Protein AF-0000000072285904 (afdb_homodimer)

InterPro domains:
  IPR006913 CENP-V/GFA domain [PF04828] (30-153)
  IPR006913 CENP-V/GFA domain [PS51891] (30-148)
  IPR011057 Mss4-like superfamily [SSF51316] (8-171)

Foldseek 3Di:
DPPPPPDDLVDFDFDDAACDDPWDDDPFKTKFAFRPRQWIKMATLDPPFWPAWEKEQDPVQCVLVVHRIFTKTKGFLVGIGTPGNPVQWDKDKDQVPPPVSWMKIWIAGNPRGHTAWIDTPVDPRMIIGGLVRTRGVSSCVPSRPHQEYACCVNGDDVDDDDPNHHYYVHDPD/DPPPPPDDLVDFDFDDAACDRPWDDDPFKTKFAFRPRQWIKMATLDPPFWPAWEKEQDPVQCVLVVHRIFTKTKGFLVGIGTPGNPVQWDKDKDQVPPPVSWMKIWIAGNPRGHTAWIDTPVDPRMIIGGLVRTRGVSSCVPSRPHQAYACCVNGDDVDDDDPNHHYYVHDPD

Organism: Botryotinia fuckeliana (strain B05.10) (NCBI:txid332648)

Sequence (346 aa):
MAYISTRDKSKPYFPLAGGANDGWSNEDEATATCFCGAVQIAFPTQGPGLITTFICHCHDCRKITASMFASNFTIADSHLKHIRGRENLKVFSQSKTIATGETMANHFCGTCGTLMYRVGSRFPKMSILRIGTVDDFHLHETKLRPGREQFTNGRVGWLKEVEGVKQFEEGAFMAYISTRDKSKPYFPLAGGANDGWSNEDEATATCFCGAVQIAFPTQGPGLITTFICHCHDCRKITASMFASNFTIADSHLKHIRGRENLKVFSQSKTIATGETMANHFCGTCGTLMYRVGSRFPKMSILRIGTVDDFHLHETKLRPGREQFTNGRVGWLKEVEGVKQFEEGAF

Structure (mmCIF, N/CA/C/O backbone):
data_AF-0000000072285904-model_v1
#
loop_
_entity.id
_entity.type
_entity.pdbx_description
1 polymer 'CENP-V/GFA domain-containing protein'
#
loop_
_atom_site.group_PDB
_atom_site.id
_atom_site.type_symbol
_atom_site.label_atom_id
_atom_site.label_alt_id
_atom_site.label_comp_id
_atom_site.label_asym_id
_atom_site.label_entity_id
_atom_site.label_seq_id
_atom_site.pdbx_PDB_ins_code
_atom_site.Cartn_x
_atom_site.Cartn_y
_atom_site.Cartn_z
_atom_site.occupancy
_atom_site.B_iso_or_equiv
_atom_site.auth_seq_id
_atom_site.auth_comp_id
_atom_site.auth_asym_id
_atom_site.auth_atom_id
_atom_site.pdbx_PDB_model_num
ATOM 1 N N . MET A 1 1 ? 0.858 -10.141 22.688 1 32.09 1 MET A N 1
ATOM 2 C CA . MET A 1 1 ? 0.895 -11.391 21.922 1 32.09 1 MET A CA 1
ATOM 3 C C . MET A 1 1 ? 0.342 -11.188 20.516 1 32.09 1 MET A C 1
ATOM 5 O O . MET A 1 1 ? -0.683 -10.531 20.344 1 32.09 1 MET A O 1
ATOM 9 N N . ALA A 1 2 ? 1.27 -11.492 19.594 1 39.66 2 ALA A N 1
ATOM 10 C CA . ALA A 1 2 ? 0.775 -11.453 18.219 1 39.66 2 ALA A CA 1
ATOM 11 C C . ALA A 1 2 ? -0.521 -12.242 18.078 1 39.66 2 ALA A C 1
ATOM 13 O O . ALA A 1 2 ? -0.648 -13.336 18.641 1 39.66 2 ALA A O 1
ATOM 14 N N . TYR A 1 3 ? -1.641 -11.656 17.938 1 43.5 3 TYR A N 1
ATOM 15 C CA . TYR A 1 3 ? -2.861 -12.398 17.656 1 43.5 3 TYR A CA 1
ATOM 16 C C . TYR A 1 3 ? -2.621 -13.438 16.562 1 43.5 3 TYR A C 1
ATOM 18 O O . TYR A 1 3 ? -2.309 -13.086 15.422 1 43.5 3 TYR A O 1
ATOM 26 N N . ILE A 1 4 ? -2.164 -14.562 17 1 50.12 4 ILE A N 1
ATOM 27 C CA . ILE A 1 4 ? -2.047 -15.672 16.047 1 50.12 4 ILE A CA 1
ATOM 28 C C . ILE A 1 4 ? -3.438 -16.203 15.703 1 50.12 4 ILE A C 1
ATOM 30 O O . ILE A 1 4 ? -4.199 -16.594 16.594 1 50.12 4 ILE A O 1
ATOM 34 N N . SER A 1 5 ? -3.846 -15.734 14.57 1 57.19 5 SER A N 1
ATOM 35 C CA . SER A 1 5 ? -5.113 -16.281 14.086 1 57.19 5 SER A CA 1
ATOM 36 C C . SER A 1 5 ? -5.219 -17.781 14.391 1 57.19 5 SER A C 1
ATOM 38 O O . SER A 1 5 ? -4.285 -18.531 14.125 1 57.19 5 SER A O 1
ATOM 40 N N . THR A 1 6 ? -6.102 -18.156 15.25 1 67.62 6 THR A N 1
ATOM 41 C CA . THR A 1 6 ? -6.379 -19.531 15.633 1 67.62 6 THR A CA 1
ATOM 42 C C . THR A 1 6 ? -6.969 -20.312 14.453 1 67.62 6 THR A C 1
ATOM 44 O O . THR A 1 6 ? -7.242 -21.516 14.57 1 67.62 6 THR A O 1
ATOM 47 N N . ARG A 1 7 ? -6.918 -19.672 13.32 1 74.12 7 ARG A N 1
ATOM 48 C CA . ARG A 1 7 ? -7.57 -20.312 12.188 1 74.12 7 ARG A CA 1
ATOM 49 C C . ARG A 1 7 ? -6.703 -21.438 11.609 1 74.12 7 ARG A C 1
ATOM 51 O O . ARG A 1 7 ? -5.473 -21.328 11.617 1 74.12 7 ARG A O 1
ATOM 58 N N . ASP A 1 8 ? -7.277 -22.516 11.164 1 84.5 8 ASP A N 1
ATOM 59 C CA . ASP A 1 8 ? -6.629 -23.609 10.453 1 84.5 8 ASP A CA 1
ATOM 60 C C . ASP A 1 8 ? -6.062 -23.141 9.109 1 84.5 8 ASP A C 1
ATOM 62 O O . ASP A 1 8 ? -6.812 -22.922 8.156 1 84.5 8 ASP A O 1
ATOM 66 N N . LYS A 1 9 ? -4.77 -23.031 8.906 1 86.75 9 LYS A N 1
ATOM 67 C CA . LYS A 1 9 ? -4.121 -22.422 7.754 1 86.75 9 LYS A CA 1
ATOM 68 C C . LYS A 1 9 ? -3.998 -23.406 6.598 1 86.75 9 LYS A C 1
ATOM 70 O O . LYS A 1 9 ? -3.547 -23.047 5.512 1 86.75 9 LYS A O 1
ATOM 75 N N . SER A 1 10 ? -4.379 -24.672 6.777 1 85.81 10 SER A N 1
ATOM 76 C CA . SER A 1 10 ? -4.344 -25.641 5.699 1 85.81 10 SER A CA 1
ATOM 77 C C . SER A 1 10 ? -5.531 -25.469 4.758 1 85.81 10 SER A C 1
ATOM 79 O O . SER A 1 10 ? -5.543 -26.031 3.656 1 85.81 10 SER A O 1
ATOM 81 N N . LYS A 1 11 ? -6.473 -24.719 5.188 1 90.19 11 LYS A N 1
ATOM 82 C CA . LYS A 1 11 ? -7.652 -24.422 4.375 1 90.19 11 LYS A CA 1
ATOM 83 C C . LYS A 1 11 ? -7.613 -23 3.846 1 90.19 11 LYS A C 1
ATOM 85 O O . LYS A 1 11 ? -7.074 -22.094 4.5 1 90.19 11 LYS A O 1
ATOM 90 N N . PRO A 1 12 ? -8.227 -22.891 2.674 1 93.56 12 PRO A N 1
ATOM 91 C CA . PRO A 1 12 ? -8.266 -21.516 2.154 1 93.56 12 PRO A CA 1
ATOM 92 C C . PRO A 1 12 ? -9.086 -20.578 3.037 1 93.56 12 PRO A C 1
ATOM 94 O O . PRO A 1 12 ? -10 -21.016 3.74 1 93.56 12 PRO A O 1
ATOM 97 N N . TYR A 1 13 ? -8.68 -19.281 3.078 1 95.56 13 TYR A N 1
ATOM 98 C CA . TYR A 1 13 ? -9.367 -18.234 3.811 1 95.56 13 TYR A CA 1
ATOM 99 C C . TYR A 1 13 ? -9.602 -17.016 2.922 1 95.56 13 TYR A C 1
ATOM 101 O O . TYR A 1 13 ? -8.656 -16.297 2.588 1 95.56 13 TYR A O 1
ATOM 109 N N . PHE A 1 14 ? -10.875 -16.812 2.535 1 96.31 14 PHE A N 1
ATOM 110 C CA . PHE A 1 14 ? -11.281 -15.727 1.654 1 96.31 14 PHE A CA 1
ATOM 111 C C . PHE A 1 14 ? -12.148 -14.727 2.402 1 96.31 14 PHE A C 1
ATOM 113 O O . PHE A 1 14 ? -13.367 -14.703 2.232 1 96.31 14 PHE A O 1
ATOM 120 N N . PRO A 1 15 ? -11.516 -13.867 3.117 1 93 15 PRO A N 1
ATOM 121 C CA . PRO A 1 15 ? -12.336 -12.875 3.818 1 93 15 PRO A CA 1
ATOM 122 C C . PRO A 1 15 ? -12.992 -11.875 2.869 1 93 15 PRO A C 1
ATOM 124 O O . PRO A 1 15 ? -12.57 -11.742 1.718 1 93 15 PRO A O 1
ATOM 127 N N . LEU A 1 16 ? -14.039 -11.25 3.365 1 89.44 16 LEU A N 1
ATOM 128 C CA . LEU A 1 16 ? -14.648 -10.156 2.605 1 89.44 16 LEU A CA 1
ATOM 129 C C . LEU A 1 16 ? -13.703 -8.961 2.535 1 89.44 16 LEU A C 1
ATOM 131 O O . LEU A 1 16 ? -13.391 -8.352 3.561 1 89.44 16 LEU A O 1
ATOM 135 N N . ALA A 1 17 ? -13.195 -8.727 1.409 1 89.56 17 ALA A N 1
ATOM 136 C CA . ALA A 1 17 ? -12.258 -7.641 1.15 1 89.56 17 ALA A CA 1
ATOM 137 C C . ALA A 1 17 ? -12.445 -7.078 -0.256 1 89.56 17 ALA A C 1
ATOM 139 O O . ALA A 1 17 ? -12.078 -7.719 -1.242 1 89.56 17 ALA A O 1
ATOM 140 N N . GLY A 1 18 ? -12.992 -5.91 -0.305 1 90.06 18 GLY A N 1
ATOM 141 C CA . GLY A 1 18 ? -13.25 -5.32 -1.609 1 90.06 18 GLY A CA 1
ATOM 142 C C . GLY A 1 18 ? -14.5 -5.859 -2.273 1 90.06 18 GLY A C 1
ATOM 143 O O . GLY A 1 18 ? -15.453 -6.254 -1.594 1 90.06 18 GLY A O 1
ATOM 144 N N . GLY A 1 19 ? -14.492 -5.738 -3.615 1 89.69 19 GLY A N 1
ATOM 145 C CA . GLY A 1 19 ? -15.727 -5.98 -4.348 1 89.69 19 GLY A CA 1
ATOM 146 C C . GLY A 1 19 ? -15.852 -7.402 -4.855 1 89.69 19 GLY A C 1
ATOM 147 O O . GLY A 1 19 ? -16.938 -7.828 -5.266 1 89.69 19 GLY A O 1
ATOM 148 N N . ALA A 1 20 ? -14.766 -8.125 -4.773 1 91.75 20 ALA A N 1
ATOM 149 C CA . ALA A 1 20 ? -14.789 -9.453 -5.375 1 91.75 20 ALA A CA 1
ATOM 150 C C . ALA A 1 20 ? -14.992 -10.531 -4.316 1 91.75 20 ALA A C 1
ATOM 152 O O . ALA A 1 20 ? -14.508 -10.406 -3.191 1 91.75 20 ALA A O 1
ATOM 153 N N . ASN A 1 21 ? -15.68 -11.617 -4.676 1 93.94 21 ASN A N 1
ATOM 154 C CA . ASN A 1 21 ? -15.891 -12.742 -3.77 1 93.94 21 ASN A CA 1
ATOM 155 C C . ASN A 1 21 ? -15.664 -14.078 -4.469 1 93.94 21 ASN A C 1
ATOM 157 O O . ASN A 1 21 ? -16.125 -15.117 -3.994 1 93.94 21 ASN A O 1
ATOM 161 N N . ASP A 1 22 ? -15.023 -14.047 -5.543 1 97.44 22 ASP A N 1
ATOM 162 C CA . ASP A 1 22 ? -14.891 -15.25 -6.348 1 97.44 22 ASP A CA 1
ATOM 163 C C . ASP A 1 22 ? -13.438 -15.719 -6.406 1 97.44 22 ASP A C 1
ATOM 165 O O . ASP A 1 22 ? -13.031 -16.391 -7.352 1 97.44 22 ASP A O 1
ATOM 169 N N . GLY A 1 23 ? -12.578 -15.281 -5.48 1 97.88 23 GLY A N 1
ATOM 170 C CA . GLY A 1 23 ? -11.211 -15.766 -5.387 1 97.88 23 GLY A CA 1
ATOM 171 C C . GLY A 1 23 ? -11.125 -17.266 -5.117 1 97.88 23 GLY A C 1
ATOM 172 O O . GLY A 1 23 ? -12.047 -17.844 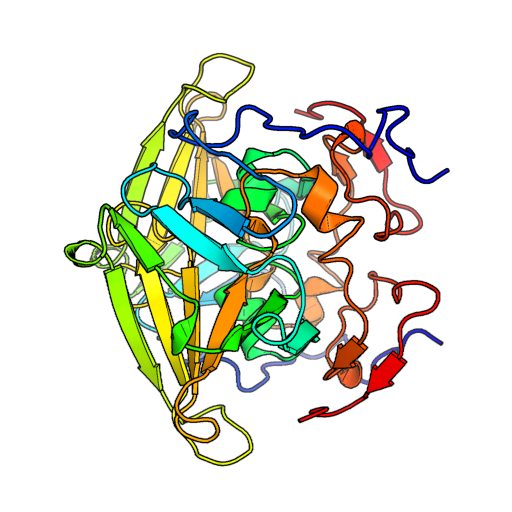-4.535 1 97.88 23 GLY A O 1
ATOM 173 N N . TRP A 1 24 ? -10.062 -17.859 -5.539 1 98.06 24 TRP A N 1
ATOM 174 C CA . TRP A 1 24 ? -9.852 -19.281 -5.273 1 98.06 24 TRP A CA 1
ATOM 175 C C . TRP A 1 24 ? -8.359 -19.594 -5.168 1 98.06 24 TRP A C 1
ATOM 177 O O . TRP A 1 24 ? -7.52 -18.781 -5.562 1 98.06 24 TRP A O 1
ATOM 187 N N . SER A 1 25 ? -8.047 -20.703 -4.555 1 97.75 25 SER A N 1
ATOM 188 C CA . SER A 1 25 ? -6.688 -21.25 -4.477 1 97.75 25 SER A CA 1
ATOM 189 C C . SER A 1 25 ? -6.703 -22.766 -4.422 1 97.75 25 SER A C 1
ATOM 191 O O . SER A 1 25 ? -7.656 -23.375 -3.918 1 97.75 25 SER A O 1
ATOM 193 N N . ASN A 1 26 ? -5.781 -23.359 -5.043 1 96.31 26 ASN A N 1
ATOM 194 C CA . ASN A 1 26 ? -5.492 -24.781 -4.926 1 96.31 26 ASN A CA 1
ATOM 195 C C . ASN A 1 26 ? -4.008 -25.031 -4.703 1 96.31 26 ASN A C 1
ATOM 197 O O . ASN A 1 26 ? -3.258 -24.109 -4.363 1 96.31 26 ASN A O 1
ATOM 201 N N . GLU A 1 27 ? -3.58 -26.188 -4.809 1 94.31 27 GLU A N 1
ATOM 202 C CA . GLU A 1 27 ? -2.205 -26.547 -4.473 1 94.31 27 GLU A CA 1
ATOM 203 C C . GLU A 1 27 ? -1.212 -25.875 -5.41 1 94.31 27 GLU A C 1
ATOM 205 O O . GLU A 1 27 ? -0.097 -25.531 -5.004 1 94.31 27 GLU A O 1
ATOM 210 N N . ASP A 1 28 ? -1.62 -25.547 -6.645 1 95.94 28 ASP A N 1
ATOM 211 C CA . ASP A 1 28 ? -0.659 -25.141 -7.672 1 95.94 28 ASP A CA 1
ATOM 212 C C . ASP A 1 28 ? -0.854 -23.688 -8.07 1 95.94 28 ASP A C 1
ATOM 214 O O . ASP A 1 28 ? 0.047 -23.062 -8.641 1 95.94 28 ASP A O 1
ATOM 218 N N . GLU A 1 29 ? -2.068 -23.188 -7.871 1 98 29 GLU A N 1
ATOM 219 C CA . GLU A 1 29 ? -2.385 -21.844 -8.344 1 98 29 GLU A CA 1
ATOM 220 C C . GLU A 1 29 ? -3.309 -21.125 -7.371 1 98 29 GLU A C 1
ATOM 222 O O . GLU A 1 29 ? -3.998 -21.75 -6.57 1 98 29 GLU A O 1
ATOM 227 N N . ALA A 1 30 ? -3.34 -19.844 -7.441 1 98.75 30 ALA A N 1
ATOM 228 C CA . ALA A 1 30 ? -4.238 -19 -6.668 1 98.75 30 ALA A CA 1
ATOM 229 C C . ALA A 1 30 ? -4.539 -17.688 -7.406 1 98.75 30 ALA A C 1
ATOM 231 O O . ALA A 1 30 ? -3.889 -17.375 -8.406 1 98.75 30 ALA A O 1
ATOM 232 N N . THR A 1 31 ? -5.512 -17.016 -6.977 1 98.81 31 THR A N 1
ATOM 233 C CA . THR A 1 31 ? -5.875 -15.773 -7.633 1 98.81 31 THR A CA 1
ATOM 234 C C . THR A 1 31 ? -5.5 -14.578 -6.766 1 98.81 31 THR A C 1
ATOM 236 O O . THR A 1 31 ? -5.395 -14.695 -5.543 1 98.81 31 THR A O 1
ATOM 239 N N . ALA A 1 32 ? -5.258 -13.492 -7.375 1 98.75 32 ALA A N 1
ATOM 240 C CA . ALA A 1 32 ? -5.168 -12.141 -6.82 1 98.75 32 ALA A CA 1
ATOM 241 C C . ALA A 1 32 ? -6.125 -11.188 -7.531 1 98.75 32 ALA A C 1
ATOM 243 O O . ALA A 1 32 ? -6.242 -11.219 -8.758 1 98.75 32 ALA A O 1
ATOM 244 N N . THR A 1 33 ? -6.863 -10.422 -6.816 1 98.62 33 THR A N 1
ATOM 245 C CA . THR A 1 33 ? -7.891 -9.555 -7.379 1 98.62 33 THR A CA 1
ATOM 246 C C . THR A 1 33 ? -7.746 -8.133 -6.852 1 98.62 33 THR A C 1
ATOM 248 O O . THR A 1 33 ? -7.441 -7.926 -5.676 1 98.62 33 THR A O 1
ATOM 251 N N . CYS A 1 34 ? -7.902 -7.121 -7.77 1 98.56 34 CYS A N 1
ATOM 252 C CA . CYS A 1 34 ? -7.867 -5.738 -7.312 1 98.56 34 CYS A CA 1
ATOM 253 C C . CYS A 1 34 ? -9.047 -5.438 -6.391 1 98.56 34 CYS A C 1
ATOM 255 O O . CYS A 1 34 ? -9.93 -6.277 -6.219 1 98.56 34 CYS A O 1
ATOM 257 N N . PHE A 1 35 ? -9.117 -4.312 -5.77 1 98.31 35 PHE A N 1
ATOM 258 C CA . PHE A 1 35 ? -10.055 -3.975 -4.711 1 98.31 35 PHE A CA 1
ATOM 259 C C . PHE A 1 35 ? -11.484 -3.932 -5.25 1 98.31 35 PHE A C 1
ATOM 261 O O . PHE A 1 35 ? -12.414 -4.402 -4.594 1 98.31 35 PHE A O 1
ATOM 268 N N . CYS A 1 36 ? -11.695 -3.393 -6.477 1 97.94 36 CYS A N 1
ATOM 269 C CA . CYS A 1 36 ? -13.039 -3.234 -7.016 1 97.94 36 CYS A CA 1
ATOM 270 C C . CYS A 1 36 ? -13.508 -4.52 -7.691 1 97.94 36 CYS A C 1
ATOM 272 O O . CYS A 1 36 ? -14.703 -4.676 -7.973 1 97.94 36 CYS A O 1
ATOM 274 N N . GLY A 1 37 ? -12.562 -5.395 -7.98 1 97.81 37 GLY A N 1
ATOM 275 C CA . GLY A 1 37 ? -12.93 -6.668 -8.578 1 97.81 37 GLY A CA 1
ATOM 276 C C . GLY A 1 37 ? -12.797 -6.672 -10.094 1 97.81 37 GLY A C 1
ATOM 277 O O . GLY A 1 37 ? -12.977 -7.711 -10.734 1 97.81 37 GLY A O 1
ATOM 278 N N . ALA A 1 38 ? -12.422 -5.605 -10.68 1 98.44 38 ALA A N 1
ATOM 279 C CA . ALA A 1 38 ? -12.367 -5.488 -12.141 1 98.44 38 ALA A CA 1
ATOM 280 C C . ALA A 1 38 ? -11.227 -6.324 -12.719 1 98.44 38 ALA A C 1
ATOM 282 O O . ALA A 1 38 ? -11.336 -6.848 -13.828 1 98.44 38 ALA A O 1
ATOM 283 N N . VAL A 1 39 ? -10.125 -6.457 -12.016 1 98.75 39 VAL A N 1
ATOM 284 C CA . VAL A 1 39 ? -8.953 -7.184 -12.492 1 98.75 39 VAL A CA 1
ATOM 285 C C . VAL A 1 39 ? -8.711 -8.406 -11.609 1 98.75 39 VAL A C 1
ATOM 287 O O . VAL A 1 39 ? -8.68 -8.297 -10.383 1 98.75 39 VAL A O 1
ATOM 290 N N . GLN A 1 40 ? -8.609 -9.523 -12.164 1 98.81 40 GLN A N 1
ATOM 291 C CA . GLN A 1 40 ? -8.211 -10.75 -11.469 1 98.81 40 GLN A CA 1
ATOM 292 C C . GLN A 1 40 ? -7.164 -11.516 -12.273 1 98.81 40 GLN A C 1
ATOM 294 O O . GLN A 1 40 ? -7.289 -11.656 -13.492 1 98.81 40 GLN A O 1
ATOM 299 N N . ILE A 1 41 ? -6.16 -11.961 -11.617 1 98.81 41 ILE A N 1
ATOM 300 C CA . ILE A 1 41 ? -5.098 -12.758 -12.227 1 98.81 41 ILE A CA 1
ATOM 301 C C . ILE A 1 41 ? -4.918 -14.062 -11.461 1 98.81 41 ILE A C 1
ATOM 303 O O . ILE A 1 41 ? -5.348 -14.172 -10.305 1 98.81 41 ILE A O 1
ATOM 307 N N . ALA A 1 42 ? -4.375 -15.031 -12.086 1 98.81 42 ALA A N 1
ATOM 308 C CA . ALA A 1 42 ? -3.943 -16.281 -11.453 1 98.81 42 ALA A CA 1
ATOM 309 C C . ALA A 1 42 ? -2.43 -16.438 -11.539 1 98.81 42 ALA A C 1
ATOM 311 O O . ALA A 1 42 ? -1.813 -16.062 -12.539 1 98.81 42 ALA A O 1
ATOM 312 N N . PHE A 1 43 ? -1.8 -17 -10.5 1 98.69 43 PHE A N 1
ATOM 313 C CA . PHE A 1 43 ? -0.354 -17.156 -10.391 1 98.69 43 PHE A CA 1
ATOM 314 C C . PHE A 1 43 ? -0.004 -18.5 -9.75 1 98.69 43 PHE A C 1
ATOM 316 O O . PHE A 1 43 ? -0.838 -19.109 -9.078 1 98.69 43 PHE A O 1
ATOM 323 N N . PRO A 1 44 ? 1.219 -18.984 -9.984 1 98.62 44 PRO A N 1
ATOM 324 C CA . PRO A 1 44 ? 1.653 -20.234 -9.352 1 98.62 44 PRO A CA 1
ATOM 325 C C . PRO A 1 44 ? 1.966 -20.078 -7.867 1 98.62 44 PRO A C 1
ATOM 327 O O . PRO A 1 44 ? 2.529 -19.062 -7.461 1 98.62 44 PRO A O 1
ATOM 330 N N . THR A 1 45 ? 1.612 -21.062 -7.07 1 97.62 45 THR A N 1
ATOM 331 C CA . THR A 1 45 ? 1.823 -20.984 -5.629 1 97.62 45 THR A CA 1
ATOM 332 C C . THR A 1 45 ? 3.062 -21.766 -5.211 1 97.62 45 THR A C 1
ATOM 334 O O . THR A 1 45 ? 3.342 -21.906 -4.02 1 97.62 45 THR A O 1
ATOM 337 N N . GLN A 1 46 ? 3.734 -22.297 -6.156 1 96.44 46 GLN A N 1
ATOM 338 C CA . GLN A 1 46 ? 4.973 -23.016 -5.895 1 96.44 46 GLN A CA 1
ATOM 339 C C . GLN A 1 46 ? 5.906 -22.969 -7.102 1 96.44 46 GLN A C 1
ATOM 341 O O . GLN A 1 46 ? 5.516 -22.5 -8.172 1 96.44 46 GLN A O 1
ATOM 346 N N . GLY A 1 47 ? 7.094 -23.406 -6.949 1 94 47 GLY A N 1
ATOM 347 C CA . GLY A 1 47 ? 8.078 -23.469 -8.016 1 94 47 GLY A CA 1
ATOM 348 C C . GLY A 1 47 ? 7.691 -24.422 -9.133 1 94 47 GLY A C 1
ATOM 349 O O . GLY A 1 47 ? 6.867 -25.312 -8.93 1 94 47 GLY A O 1
ATOM 350 N N . PRO A 1 48 ? 8.289 -24.219 -10.281 1 94.88 48 PRO A N 1
ATOM 351 C CA . PRO A 1 48 ? 9.336 -23.266 -10.664 1 94.88 48 PRO A CA 1
ATOM 352 C C . PRO A 1 48 ? 8.789 -21.891 -11 1 94.88 48 PRO A C 1
ATOM 354 O O . PRO A 1 48 ? 9.562 -20.938 -11.156 1 94.88 48 PRO A O 1
ATOM 357 N N . GLY A 1 49 ? 7.457 -21.641 -11.07 1 97.12 49 GLY A N 1
ATOM 358 C CA . GLY A 1 49 ? 6.863 -20.375 -11.469 1 97.12 49 GLY A CA 1
ATOM 359 C C . GLY A 1 49 ? 6.938 -19.328 -10.383 1 97.12 49 GLY A C 1
ATOM 360 O O . GLY A 1 49 ? 7.016 -18.125 -10.68 1 97.12 49 GLY A O 1
ATOM 361 N N . LEU A 1 50 ? 6.809 -19.719 -9.148 1 98.12 50 LEU A N 1
ATOM 362 C CA . LEU A 1 50 ? 7.027 -18.828 -8.016 1 98.12 50 LEU A CA 1
ATOM 363 C C . LEU A 1 50 ? 8.516 -18.719 -7.695 1 98.12 50 LEU A C 1
ATOM 365 O O . LEU A 1 50 ? 9.133 -19.688 -7.262 1 98.12 50 LEU A O 1
ATOM 369 N N . ILE A 1 51 ? 9.07 -17.625 -7.871 1 97.44 51 ILE A N 1
ATOM 370 C CA . ILE A 1 51 ? 10.523 -17.469 -7.898 1 97.44 51 ILE A CA 1
ATOM 371 C C . ILE A 1 51 ? 11.016 -16.969 -6.539 1 97.44 51 ILE A C 1
ATOM 373 O O . ILE A 1 51 ? 11.953 -17.531 -5.973 1 97.44 51 ILE A O 1
ATOM 377 N N . THR A 1 52 ? 10.422 -15.938 -5.977 1 97.38 52 THR A N 1
ATOM 378 C CA . THR A 1 52 ? 10.859 -15.383 -4.703 1 97.38 52 THR A CA 1
ATOM 379 C C . THR A 1 52 ? 9.719 -14.633 -4.02 1 97.38 52 THR A C 1
ATOM 381 O O . THR A 1 52 ? 8.727 -14.281 -4.664 1 97.38 52 THR A O 1
ATOM 384 N N . THR A 1 53 ? 9.727 -14.508 -2.756 1 98.31 53 THR A N 1
ATOM 385 C CA . THR A 1 53 ? 8.875 -13.68 -1.916 1 98.31 53 THR A CA 1
ATOM 386 C C . THR A 1 53 ? 9.703 -12.758 -1.027 1 98.31 53 THR A C 1
ATOM 388 O O . THR A 1 53 ? 10.734 -13.18 -0.484 1 98.31 53 THR A O 1
ATOM 391 N N . PHE A 1 54 ? 9.352 -11.484 -0.908 1 98.56 54 PHE A N 1
ATOM 392 C CA . PHE A 1 54 ? 10.234 -10.578 -0.185 1 98.56 54 PHE A CA 1
ATOM 393 C C . PHE A 1 54 ? 9.492 -9.305 0.211 1 98.56 54 PHE A C 1
ATOM 395 O O . PHE A 1 54 ? 8.438 -8.992 -0.351 1 98.56 54 PHE A O 1
ATOM 402 N N . ILE A 1 55 ? 10.016 -8.625 1.186 1 98.5 55 ILE A N 1
ATOM 403 C CA . ILE A 1 55 ? 9.602 -7.281 1.582 1 98.5 55 ILE A CA 1
ATOM 404 C C . ILE A 1 55 ? 10.609 -6.258 1.073 1 98.5 55 ILE A C 1
ATOM 406 O O . ILE A 1 55 ? 11.82 -6.488 1.142 1 98.5 55 ILE A O 1
ATOM 410 N N . CYS A 1 56 ? 10.18 -5.227 0.536 1 97.88 56 CYS A N 1
ATOM 411 C CA . CYS A 1 56 ? 11.055 -4.156 0.07 1 97.88 56 CYS A CA 1
ATOM 412 C C . CYS A 1 56 ? 10.773 -2.857 0.814 1 97.88 56 CYS A C 1
ATOM 414 O O . CYS A 1 56 ? 9.633 -2.377 0.824 1 97.88 56 CYS A O 1
ATOM 416 N N . HIS A 1 57 ? 11.766 -2.285 1.398 1 97.62 57 HIS A N 1
ATOM 417 C CA . HIS A 1 57 ? 11.641 -1.067 2.191 1 97.62 57 HIS A CA 1
ATOM 418 C C . HIS A 1 57 ? 12.18 0.141 1.435 1 97.62 57 HIS A C 1
ATOM 420 O O . HIS A 1 57 ? 12.414 1.197 2.027 1 97.62 57 HIS A O 1
ATOM 426 N N . CYS A 1 58 ? 12.438 0.025 0.136 1 96.38 58 CYS A N 1
ATOM 427 C CA . CYS A 1 58 ? 12.961 1.175 -0.589 1 96.38 58 CYS A CA 1
ATOM 428 C C . CYS A 1 58 ? 11.969 2.33 -0.581 1 96.38 58 CYS A C 1
ATOM 430 O O . CYS A 1 58 ? 10.805 2.148 -0.232 1 96.38 58 CYS A O 1
ATOM 432 N N . HIS A 1 59 ? 12.391 3.488 -0.932 1 95.62 59 HIS A N 1
ATOM 433 C CA . HIS A 1 59 ? 11.57 4.688 -0.835 1 95.62 59 HIS A CA 1
ATOM 434 C C . HIS A 1 59 ? 10.43 4.66 -1.854 1 95.62 59 HIS A C 1
ATOM 436 O O . HIS A 1 59 ? 9.328 5.137 -1.575 1 95.62 59 HIS A O 1
ATOM 442 N N . ASP A 1 60 ? 10.633 4.078 -3.031 1 95.81 60 ASP A N 1
ATOM 443 C CA . ASP A 1 60 ? 9.578 3.938 -4.027 1 95.81 60 ASP A CA 1
ATOM 444 C C . ASP A 1 60 ? 8.438 3.068 -3.504 1 95.81 60 ASP A C 1
ATOM 446 O O . ASP A 1 60 ? 7.266 3.436 -3.613 1 95.81 60 ASP A O 1
ATOM 450 N N . CYS A 1 61 ? 8.789 1.925 -2.924 1 96.81 61 CYS A N 1
ATOM 451 C CA . CYS A 1 61 ? 7.777 0.989 -2.443 1 96.81 61 CYS A CA 1
ATOM 452 C C . CYS A 1 61 ? 6.949 1.607 -1.323 1 96.81 61 CYS A C 1
ATOM 454 O O . CYS A 1 61 ? 5.754 1.332 -1.205 1 96.81 61 CYS A O 1
ATOM 456 N N . ARG A 1 62 ? 7.613 2.402 -0.487 1 96.44 62 ARG A N 1
ATOM 457 C CA . ARG A 1 62 ? 6.891 3.123 0.556 1 96.44 62 ARG A CA 1
ATOM 458 C C . ARG A 1 62 ? 5.855 4.066 -0.048 1 96.44 62 ARG A C 1
ATOM 460 O O . ARG A 1 62 ? 4.691 4.062 0.362 1 96.44 62 ARG A O 1
ATOM 467 N N . LYS A 1 63 ? 6.23 4.773 -1.08 1 95.31 63 LYS A N 1
ATOM 468 C CA . LYS A 1 63 ? 5.348 5.73 -1.736 1 95.31 63 LYS A CA 1
ATOM 469 C C . LYS A 1 63 ? 4.254 5.02 -2.529 1 95.31 63 LYS A C 1
ATOM 471 O O . LYS A 1 63 ? 3.074 5.348 -2.406 1 95.31 63 LYS A O 1
ATOM 476 N N . ILE A 1 64 ? 4.594 3.992 -3.303 1 95.44 64 ILE A N 1
ATOM 477 C CA . ILE A 1 64 ? 3.666 3.357 -4.23 1 95.44 64 ILE A CA 1
ATOM 478 C C . ILE A 1 64 ? 2.566 2.639 -3.451 1 95.44 64 ILE A C 1
ATOM 480 O O . ILE A 1 64 ? 1.414 2.598 -3.885 1 95.44 64 ILE A O 1
ATOM 484 N N . THR A 1 65 ? 2.91 2.117 -2.285 1 96.06 65 THR A N 1
ATOM 485 C CA . THR A 1 65 ? 1.919 1.407 -1.485 1 96.06 65 THR A CA 1
ATOM 486 C C . THR A 1 65 ? 1.157 2.375 -0.583 1 96.06 65 THR A C 1
ATOM 488 O O . THR A 1 65 ? 0.147 2.004 0.019 1 96.06 65 THR A O 1
ATOM 491 N N . ALA A 1 66 ? 1.653 3.602 -0.52 1 96 66 ALA A N 1
ATOM 492 C CA . ALA A 1 66 ? 1.114 4.574 0.427 1 96 66 ALA A CA 1
ATOM 493 C C . ALA A 1 66 ? 1.097 4.012 1.845 1 96 66 ALA A C 1
ATOM 495 O O . ALA A 1 66 ? 0.206 4.328 2.635 1 96 66 ALA A O 1
ATOM 496 N N . SER A 1 67 ? 1.981 3.068 2.129 1 97.5 67 SER A N 1
ATOM 497 C CA . SER A 1 67 ? 2.186 2.398 3.41 1 97.5 67 SER A CA 1
ATOM 498 C C . SER A 1 67 ? 3.65 2.438 3.828 1 97.5 67 SER A C 1
ATOM 500 O O . SER A 1 67 ? 4.305 3.477 3.713 1 97.5 67 SER A O 1
ATOM 502 N N . MET A 1 68 ? 4.191 1.373 4.395 1 98.12 68 MET A N 1
ATOM 503 C CA . MET A 1 68 ? 5.551 1.499 4.918 1 98.12 68 MET A CA 1
ATOM 504 C C . MET A 1 68 ? 6.508 0.579 4.172 1 98.12 68 MET A C 1
ATOM 506 O O . MET A 1 68 ? 7.727 0.719 4.285 1 98.12 68 MET A O 1
ATOM 510 N N . PHE A 1 69 ? 5.965 -0.367 3.443 1 98.25 69 PHE A N 1
ATOM 511 C CA . PHE A 1 69 ? 6.75 -1.288 2.633 1 98.25 69 PHE A CA 1
ATOM 512 C C . PHE A 1 69 ? 5.875 -1.988 1.603 1 98.25 69 PHE A C 1
ATOM 514 O O . PHE A 1 69 ? 4.645 -1.896 1.66 1 98.25 69 PHE A O 1
ATOM 521 N N . ALA A 1 70 ? 6.492 -2.559 0.676 1 98.31 70 ALA A N 1
ATOM 522 C CA . ALA A 1 70 ? 5.789 -3.461 -0.231 1 98.31 70 ALA A CA 1
ATOM 523 C C . ALA A 1 70 ? 6.07 -4.918 0.118 1 98.31 70 ALA A C 1
ATOM 525 O O . ALA A 1 70 ? 7.203 -5.281 0.437 1 98.31 70 ALA A O 1
ATOM 526 N N . SER A 1 71 ? 5.074 -5.688 0.186 1 98.56 71 SER A N 1
ATOM 527 C CA . SER A 1 71 ? 5.176 -7.145 0.238 1 98.56 71 SER A CA 1
ATOM 528 C C . SER A 1 71 ? 5 -7.758 -1.146 1 98.56 71 SER A C 1
ATOM 530 O O . SER A 1 71 ? 3.951 -7.598 -1.775 1 98.56 71 SER A O 1
ATOM 532 N N . ASN A 1 72 ? 6.004 -8.484 -1.561 1 98.56 72 ASN A N 1
ATOM 533 C CA . ASN A 1 72 ? 6.082 -8.844 -2.973 1 98.56 72 ASN A CA 1
ATOM 534 C C . ASN A 1 72 ? 6.336 -10.336 -3.164 1 98.56 72 ASN A C 1
ATOM 536 O O . ASN A 1 72 ? 6.824 -11.008 -2.254 1 98.56 72 ASN A O 1
ATOM 540 N N . PHE A 1 73 ? 5.996 -10.773 -4.344 1 98.56 73 PHE A N 1
ATOM 541 C CA . PHE A 1 73 ? 6.473 -12.07 -4.828 1 98.56 73 PHE A CA 1
ATOM 542 C C . PHE A 1 73 ? 6.691 -12.031 -6.336 1 98.56 73 PHE A C 1
ATOM 544 O O . PHE A 1 73 ? 5.957 -11.359 -7.059 1 98.56 73 PHE A O 1
ATOM 551 N N . THR A 1 74 ? 7.715 -12.695 -6.762 1 98.25 74 THR A N 1
ATOM 552 C CA . THR A 1 74 ? 8.094 -12.734 -8.172 1 98.25 74 THR A CA 1
ATOM 553 C C . THR A 1 74 ? 7.664 -14.055 -8.812 1 98.25 74 THR A C 1
ATOM 555 O O . THR A 1 74 ? 7.852 -15.117 -8.227 1 98.25 74 THR A O 1
ATOM 558 N N . ILE A 1 75 ? 7.098 -13.914 -9.945 1 98.31 75 ILE A N 1
ATOM 559 C CA . ILE A 1 75 ? 6.727 -15.117 -10.68 1 98.31 75 ILE A CA 1
ATOM 560 C C . ILE A 1 75 ? 7.285 -15.047 -12.102 1 98.31 75 ILE A C 1
ATOM 562 O O . ILE A 1 75 ? 7.613 -13.961 -12.594 1 98.31 75 ILE A O 1
ATOM 566 N N . ALA A 1 76 ? 7.387 -16.219 -12.727 1 97.75 76 ALA A N 1
ATOM 567 C CA . ALA A 1 76 ? 7.656 -16.266 -14.164 1 97.75 76 ALA A CA 1
ATOM 568 C C . ALA A 1 76 ? 6.434 -15.836 -14.969 1 97.75 76 ALA A C 1
ATOM 570 O O . ALA A 1 76 ? 5.32 -16.297 -14.711 1 97.75 76 ALA A O 1
ATOM 571 N N . ASP A 1 77 ? 6.652 -15.023 -15.961 1 96.75 77 ASP A N 1
ATOM 572 C CA . ASP A 1 77 ? 5.555 -14.5 -16.766 1 96.75 77 ASP A CA 1
ATOM 573 C C . ASP A 1 77 ? 4.773 -15.625 -17.438 1 96.75 77 ASP A C 1
ATOM 575 O O . ASP A 1 77 ? 3.57 -15.5 -17.672 1 96.75 77 ASP A O 1
ATOM 579 N N . SER A 1 78 ? 5.465 -16.672 -17.703 1 96.56 78 SER A N 1
ATOM 580 C CA . SER A 1 78 ? 4.836 -17.812 -18.375 1 96.56 78 SER A CA 1
ATOM 581 C C . SER A 1 78 ? 3.723 -18.406 -17.516 1 96.56 78 SER A C 1
ATOM 583 O O . SER A 1 78 ? 2.883 -19.156 -18.016 1 96.56 78 SER A O 1
ATOM 585 N N . HIS A 1 79 ? 3.701 -18.078 -16.219 1 97.12 79 HIS A N 1
ATOM 586 C CA . HIS A 1 79 ? 2.721 -18.641 -15.297 1 97.12 79 HIS A CA 1
ATOM 587 C C . HIS A 1 79 ? 1.664 -17.609 -14.914 1 97.12 79 HIS A C 1
ATOM 589 O O . HIS A 1 79 ? 0.742 -17.922 -14.148 1 97.12 79 HIS A O 1
ATOM 595 N N . LEU A 1 80 ? 1.81 -16.406 -15.367 1 97.56 80 LEU A N 1
ATOM 596 C CA . LEU A 1 80 ? 0.848 -15.359 -15.062 1 97.56 80 LEU A CA 1
ATOM 597 C C . LEU A 1 80 ? -0.341 -15.414 -16.016 1 97.56 80 LEU A C 1
ATOM 599 O O . LEU A 1 80 ? -0.165 -15.383 -17.234 1 97.56 80 LEU A O 1
ATOM 603 N N . LYS A 1 81 ? -1.529 -15.547 -15.445 1 98.25 81 LYS A N 1
ATOM 604 C CA . LYS A 1 81 ? -2.75 -15.57 -16.25 1 98.25 81 LYS A CA 1
ATOM 605 C C . LYS A 1 81 ? -3.693 -14.438 -15.844 1 98.25 81 LYS A C 1
ATOM 607 O O . LYS A 1 81 ? -4.027 -14.297 -14.664 1 98.25 81 LYS A O 1
ATOM 612 N N . HIS A 1 82 ? -4.125 -13.664 -16.781 1 98.56 82 HIS A N 1
ATOM 613 C CA . HIS A 1 82 ? -5.195 -12.703 -16.531 1 98.56 82 HIS A CA 1
ATOM 614 C C . HIS A 1 82 ? -6.566 -13.352 -16.703 1 98.56 82 HIS A C 1
ATOM 616 O O . HIS A 1 82 ? -6.957 -13.719 -17.812 1 98.56 82 HIS A O 1
ATOM 622 N N . ILE A 1 83 ? -7.266 -13.445 -15.609 1 98.69 83 ILE A N 1
ATOM 623 C CA . ILE A 1 83 ? -8.594 -14.047 -15.625 1 98.69 83 ILE A CA 1
ATOM 624 C C . ILE A 1 83 ? -9.609 -13.039 -16.156 1 98.69 83 ILE A C 1
ATOM 626 O O . ILE A 1 83 ? -10.508 -13.398 -16.922 1 98.69 83 ILE A O 1
ATOM 630 N N . ARG A 1 84 ? -9.484 -11.766 -15.805 1 98.5 84 ARG A N 1
ATOM 631 C CA . ARG A 1 84 ? -10.32 -10.688 -16.312 1 98.5 84 ARG A CA 1
ATOM 632 C C . ARG A 1 84 ? -9.648 -9.336 -16.109 1 98.5 84 ARG A C 1
ATOM 634 O O . ARG A 1 84 ? -8.797 -9.188 -15.234 1 98.5 84 ARG A O 1
ATOM 641 N N . GLY A 1 85 ? -10.016 -8.414 -16.922 1 98.5 85 GLY A N 1
ATOM 642 C CA . GLY A 1 85 ? -9.789 -7 -16.656 1 98.5 85 GLY A CA 1
ATOM 643 C C . GLY A 1 85 ? -8.398 -6.535 -17.047 1 98.5 85 GLY A C 1
ATOM 644 O O . GLY A 1 85 ? -7.941 -5.484 -16.609 1 98.5 85 GLY A O 1
ATOM 645 N N . ARG A 1 86 ? -7.707 -7.383 -17.797 1 98.5 86 ARG A N 1
ATOM 646 C CA . ARG A 1 86 ? -6.395 -6.93 -18.25 1 98.5 86 ARG A CA 1
ATOM 647 C C . ARG A 1 86 ? -6.484 -5.555 -18.906 1 98.5 86 ARG A C 1
ATOM 649 O O . ARG A 1 86 ? -5.605 -4.715 -18.703 1 98.5 86 ARG A O 1
ATOM 656 N N . GLU A 1 87 ? -7.551 -5.293 -19.625 1 98.25 87 GLU A N 1
ATOM 657 C CA . GLU A 1 87 ? -7.746 -4.035 -20.344 1 98.25 87 GLU A CA 1
ATOM 658 C C . GLU A 1 87 ? -8 -2.883 -19.375 1 98.25 87 GLU A C 1
ATOM 660 O O . GLU A 1 87 ? -7.918 -1.714 -19.766 1 98.25 87 GLU A O 1
ATOM 665 N N . ASN A 1 88 ? -8.32 -3.158 -18.172 1 98.62 88 ASN A N 1
ATOM 666 C CA . ASN A 1 88 ? -8.594 -2.139 -17.156 1 98.62 88 ASN A CA 1
ATOM 667 C C . ASN A 1 88 ? -7.316 -1.687 -16.453 1 98.62 88 ASN A C 1
ATOM 669 O O . ASN A 1 88 ? -7.328 -0.715 -15.703 1 98.62 88 ASN A O 1
ATOM 673 N N . LEU A 1 89 ? -6.203 -2.352 -16.688 1 98.75 89 LEU A N 1
ATOM 674 C CA . LEU A 1 89 ? -4.93 -1.979 -16.094 1 98.75 89 LEU A CA 1
ATOM 675 C C . LEU A 1 89 ? -4.359 -0.727 -16.75 1 98.75 89 LEU A C 1
ATOM 677 O O . LEU A 1 89 ? -4.398 -0.593 -17.969 1 98.75 89 LEU A O 1
ATOM 681 N N . LYS A 1 90 ? -3.967 0.17 -15.93 1 98.62 90 LYS A N 1
ATOM 682 C CA . LYS A 1 90 ? -3.145 1.301 -16.359 1 98.62 90 LYS A CA 1
ATOM 683 C C . LYS A 1 90 ? -1.685 1.097 -15.961 1 98.62 90 LYS A C 1
ATOM 685 O O . LYS A 1 90 ? -1.384 0.312 -15.055 1 98.62 90 LYS A O 1
ATOM 690 N N . VAL A 1 91 ? -0.832 1.766 -16.719 1 98.31 91 VAL A N 1
ATOM 691 C CA . VAL A 1 91 ? 0.596 1.556 -16.516 1 98.31 91 VAL A CA 1
ATOM 692 C C . VAL A 1 91 ? 1.286 2.896 -16.281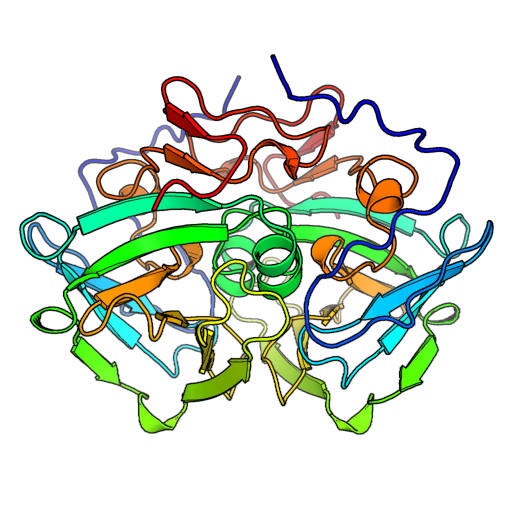 1 98.31 91 VAL A C 1
ATOM 694 O O . VAL A 1 91 ? 1.032 3.867 -17 1 98.31 91 VAL A O 1
ATOM 697 N N . PHE A 1 92 ? 2.016 2.998 -15.289 1 98.19 92 PHE A N 1
ATOM 698 C CA . PHE A 1 92 ? 2.938 4.105 -15.07 1 98.19 92 PHE A CA 1
ATOM 699 C C . PHE A 1 92 ? 4.375 3.604 -14.977 1 98.19 92 PHE A C 1
ATOM 701 O O . PHE A 1 92 ? 4.699 2.799 -14.102 1 98.19 92 PHE A O 1
ATOM 708 N N . SER A 1 93 ? 5.223 4.105 -15.805 1 96.5 93 SER A N 1
ATOM 709 C CA . SER A 1 93 ? 6.609 3.658 -15.891 1 96.5 93 SER A CA 1
ATOM 710 C C . SER A 1 93 ? 7.578 4.801 -15.602 1 96.5 93 SER A C 1
ATOM 712 O O . SER A 1 93 ? 7.324 5.945 -15.984 1 96.5 93 SER A O 1
ATOM 714 N N . GLN A 1 94 ? 8.656 4.449 -14.922 1 92.56 94 GLN A N 1
ATOM 715 C CA . GLN A 1 94 ? 9.711 5.438 -14.727 1 92.56 94 GLN A CA 1
ATOM 716 C C . GLN A 1 94 ? 11.055 4.766 -14.461 1 92.56 94 GLN A C 1
ATOM 718 O O . GLN A 1 94 ? 11.102 3.572 -14.141 1 92.56 94 GLN A O 1
ATOM 723 N N . SER A 1 95 ? 12.117 5.523 -14.625 1 92.25 95 SER A N 1
ATOM 724 C CA . SER A 1 95 ? 13.461 5.023 -14.367 1 92.25 95 SER A CA 1
ATOM 725 C C . SER A 1 95 ? 14.234 5.953 -13.445 1 92.25 95 SER A C 1
ATOM 727 O O . SER A 1 95 ? 15.359 5.656 -13.055 1 92.25 95 SER A O 1
ATOM 729 N N . LYS A 1 96 ? 13.695 6.984 -13.023 1 88.69 96 LYS A N 1
ATOM 730 C CA . LYS A 1 96 ? 14.367 8.055 -12.289 1 88.69 96 LYS A CA 1
ATOM 731 C C . LYS A 1 96 ? 14.922 7.547 -10.961 1 88.69 96 LYS A C 1
ATOM 733 O O . LYS A 1 96 ? 16.016 7.941 -10.547 1 88.69 96 LYS A O 1
ATOM 738 N N . THR A 1 97 ? 14.211 6.656 -10.305 1 89.31 97 THR A N 1
ATOM 739 C CA . THR A 1 97 ? 14.555 6.289 -8.938 1 89.31 97 THR A CA 1
ATOM 740 C C . THR A 1 97 ? 15.203 4.906 -8.898 1 89.31 97 THR A C 1
ATOM 742 O O . THR A 1 97 ? 15.539 4.406 -7.82 1 89.31 97 THR A O 1
ATOM 745 N N . ILE A 1 98 ? 15.328 4.324 -10.031 1 84.06 98 ILE A N 1
ATOM 746 C CA . ILE A 1 98 ? 15.836 2.955 -10.078 1 84.06 98 ILE A CA 1
ATOM 747 C C . ILE A 1 98 ? 17.359 2.971 -10.055 1 84.06 98 ILE A C 1
ATOM 749 O O . ILE A 1 98 ? 18 3.594 -10.914 1 84.06 98 ILE A O 1
ATOM 753 N N . ALA A 1 99 ? 17.922 2.309 -9.164 1 79.19 99 ALA A N 1
ATOM 754 C CA . ALA A 1 99 ? 19.359 2.332 -8.914 1 79.19 99 ALA A CA 1
ATOM 755 C C . ALA A 1 99 ? 20.141 1.939 -10.164 1 79.19 99 ALA A C 1
ATOM 757 O O . ALA A 1 99 ? 21.203 2.506 -10.445 1 79.19 99 ALA A O 1
ATOM 758 N N . THR A 1 100 ? 19.609 0.99 -10.945 1 79.56 100 THR A N 1
ATOM 759 C CA . THR A 1 100 ? 20.328 0.473 -12.102 1 79.56 100 THR A CA 1
ATOM 760 C C . THR A 1 100 ? 20.078 1.352 -13.328 1 79.56 100 THR A C 1
ATOM 762 O O . THR A 1 100 ? 20.688 1.151 -14.375 1 79.56 100 THR A O 1
ATOM 765 N N . GLY A 1 101 ? 19.156 2.266 -13.203 1 84.44 101 GLY A N 1
ATOM 766 C CA . GLY A 1 101 ? 18.797 3.105 -14.336 1 84.44 101 GLY A CA 1
ATOM 767 C C . GLY A 1 101 ? 17.766 2.473 -15.25 1 84.44 101 GLY A C 1
ATOM 768 O O . GLY A 1 101 ? 17.344 3.088 -16.234 1 84.44 101 GLY A O 1
ATOM 769 N N . GLU A 1 102 ? 17.359 1.247 -14.945 1 89.88 102 GLU A N 1
ATOM 770 C CA . GLU A 1 102 ? 16.344 0.544 -15.734 1 89.88 102 GLU A CA 1
ATOM 771 C C . GLU A 1 102 ? 14.945 1.039 -15.414 1 89.88 102 GLU A C 1
ATOM 773 O O . GLU A 1 102 ? 14.758 1.826 -14.484 1 89.88 102 GLU A O 1
ATOM 778 N N . THR A 1 103 ? 14.039 0.603 -16.25 1 93.56 103 THR A N 1
ATOM 779 C CA . THR A 1 103 ? 12.664 1.058 -16.094 1 93.56 103 THR A CA 1
ATOM 780 C C . THR A 1 103 ? 11.867 0.088 -15.227 1 93.56 103 THR A C 1
ATOM 782 O O . THR A 1 103 ? 12.023 -1.129 -15.344 1 93.56 103 THR A O 1
ATOM 785 N N . MET A 1 104 ? 11.094 0.624 -14.375 1 94.69 104 MET A N 1
ATOM 786 C CA . MET A 1 104 ? 10.07 -0.128 -13.656 1 94.69 104 MET A CA 1
ATOM 787 C C . MET A 1 104 ? 8.672 0.346 -14.039 1 94.69 104 MET A C 1
ATOM 789 O O . MET A 1 104 ? 8.391 1.546 -14.016 1 94.69 104 MET A O 1
ATOM 793 N N . ALA A 1 105 ? 7.867 -0.57 -14.469 1 96.88 105 ALA A N 1
ATOM 794 C CA . ALA A 1 105 ? 6.496 -0.275 -14.867 1 96.88 105 ALA A CA 1
ATOM 795 C C . ALA A 1 105 ? 5.5 -0.805 -13.836 1 96.88 105 ALA A C 1
ATOM 797 O O . ALA A 1 105 ? 5.48 -2.002 -13.547 1 96.88 105 ALA A O 1
ATOM 798 N N . ASN A 1 106 ? 4.707 0.106 -13.289 1 97.88 106 ASN A N 1
ATOM 799 C CA . ASN A 1 106 ? 3.645 -0.255 -12.359 1 97.88 106 ASN A CA 1
ATOM 800 C C . ASN A 1 106 ? 2.32 -0.481 -13.078 1 97.88 106 ASN A C 1
ATOM 802 O O . ASN A 1 106 ? 1.863 0.381 -13.836 1 97.88 106 ASN A O 1
ATOM 806 N N . HIS A 1 107 ? 1.758 -1.631 -12.922 1 98.62 107 HIS A N 1
ATOM 807 C CA . HIS A 1 107 ? 0.445 -1.957 -13.469 1 98.62 107 HIS A CA 1
ATOM 808 C C . HIS A 1 107 ? -0.625 -1.93 -12.383 1 98.62 107 HIS A C 1
ATOM 810 O O . HIS A 1 107 ? -0.58 -2.723 -11.438 1 98.62 107 HIS A O 1
ATOM 816 N N . PHE A 1 108 ? -1.622 -1.004 -12.516 1 98.75 108 PHE A N 1
ATOM 817 C CA . PHE A 1 108 ? -2.631 -0.842 -11.477 1 98.75 108 PHE A CA 1
ATOM 818 C C . PHE A 1 108 ? -4.027 -0.755 -12.086 1 98.75 108 PHE A C 1
ATOM 820 O O . PHE A 1 108 ? -4.18 -0.387 -13.25 1 98.75 108 PHE A O 1
ATOM 827 N N . CYS A 1 109 ? -5.012 -1.159 -11.328 1 98.81 109 CYS A N 1
ATOM 828 C CA . CYS A 1 109 ? -6.395 -1.107 -11.789 1 98.81 109 CYS A CA 1
ATOM 829 C C . CYS A 1 109 ? -6.84 0.332 -12.023 1 98.81 109 CYS A C 1
ATOM 831 O O . CYS A 1 109 ? -6.773 1.162 -11.117 1 98.81 109 CYS A O 1
ATOM 833 N N . GLY A 1 110 ? -7.348 0.619 -13.172 1 98.69 110 GLY A N 1
ATOM 834 C CA . GLY A 1 110 ? -7.777 1.961 -13.531 1 98.69 110 GLY A CA 1
ATOM 835 C C . GLY A 1 110 ? -9.031 2.402 -12.789 1 98.69 110 GLY A C 1
ATOM 836 O O . GLY A 1 110 ? -9.336 3.596 -12.742 1 98.69 110 GLY A O 1
ATOM 837 N N . THR A 1 111 ? -9.742 1.479 -12.242 1 98.56 111 THR A N 1
ATOM 838 C CA . THR A 1 111 ? -11.016 1.775 -11.594 1 98.56 111 THR A CA 1
ATOM 839 C C . THR A 1 111 ? -10.812 2.041 -10.102 1 98.56 111 THR A C 1
ATOM 841 O O . THR A 1 111 ? -11.414 2.957 -9.539 1 98.56 111 THR A O 1
ATOM 844 N N . CYS A 1 112 ? -9.891 1.289 -9.445 1 98.44 112 CYS A N 1
ATOM 845 C CA . CYS A 1 112 ? -9.812 1.42 -7.996 1 98.44 112 CYS A CA 1
ATOM 846 C C . CYS A 1 112 ? -8.398 1.782 -7.559 1 98.44 112 CYS A C 1
ATOM 848 O O . CYS A 1 112 ? -8.156 2.025 -6.375 1 98.44 112 CYS A O 1
ATOM 850 N N . GLY A 1 113 ? -7.48 1.753 -8.43 1 98.31 113 GLY A N 1
ATOM 851 C CA . GLY A 1 113 ? -6.141 2.232 -8.133 1 98.31 113 GLY A CA 1
ATOM 852 C C . GLY A 1 113 ? -5.23 1.149 -7.586 1 98.31 113 GLY 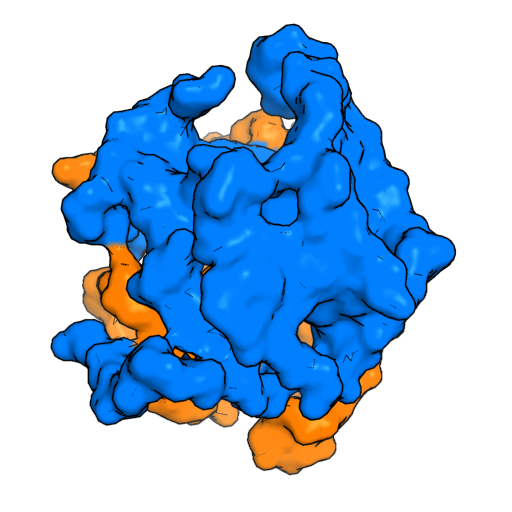A C 1
ATOM 853 O O . GLY A 1 113 ? -4.035 1.376 -7.398 1 98.31 113 GLY A O 1
ATOM 854 N N . THR A 1 114 ? -5.738 -0.076 -7.328 1 98.5 114 THR A N 1
ATOM 855 C CA . THR A 1 114 ? -4.953 -1.134 -6.703 1 98.5 114 THR A CA 1
ATOM 856 C C . THR A 1 114 ? -3.77 -1.522 -7.582 1 98.5 114 THR A C 1
ATOM 858 O O . THR A 1 114 ? -3.939 -1.812 -8.766 1 98.5 114 THR A O 1
ATOM 861 N N . LEU A 1 115 ? -2.566 -1.463 -7.016 1 98.44 115 LEU A N 1
ATOM 862 C CA . LEU A 1 115 ? -1.36 -1.921 -7.695 1 98.44 115 LEU A CA 1
ATOM 863 C C . LEU A 1 115 ? -1.332 -3.443 -7.789 1 98.44 115 LEU A C 1
ATOM 865 O O . LEU A 1 115 ? -1.228 -4.129 -6.77 1 98.44 115 LEU A O 1
ATOM 869 N N . MET A 1 116 ? -1.313 -3.951 -8.984 1 98.56 116 MET A N 1
ATOM 870 C CA . MET A 1 116 ? -1.398 -5.395 -9.18 1 98.56 116 MET A CA 1
ATOM 871 C C . MET A 1 116 ? -0.009 -6.012 -9.32 1 98.56 116 MET A C 1
ATOM 873 O O . MET A 1 116 ? 0.267 -7.062 -8.734 1 98.56 116 MET A O 1
ATOM 877 N N . TYR A 1 117 ? 0.833 -5.41 -10.062 1 98.19 117 TYR A N 1
ATOM 878 C CA . TYR A 1 117 ? 2.191 -5.922 -10.211 1 98.19 117 TYR A CA 1
ATOM 879 C C . TYR A 1 117 ? 3.094 -4.891 -10.883 1 98.19 117 TYR A C 1
ATOM 881 O O . TYR A 1 117 ? 2.617 -3.863 -11.367 1 98.19 117 TYR A O 1
ATOM 889 N N . ARG A 1 118 ? 4.352 -5.125 -10.797 1 96.94 118 ARG A N 1
ATOM 890 C CA . ARG A 1 118 ?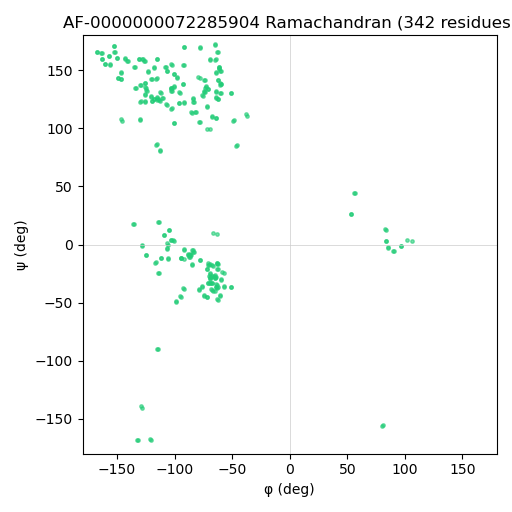 5.391 -4.336 -11.445 1 96.94 118 ARG A CA 1
ATOM 891 C C . ARG A 1 118 ? 6.258 -5.207 -12.344 1 96.94 118 ARG A C 1
ATOM 893 O O .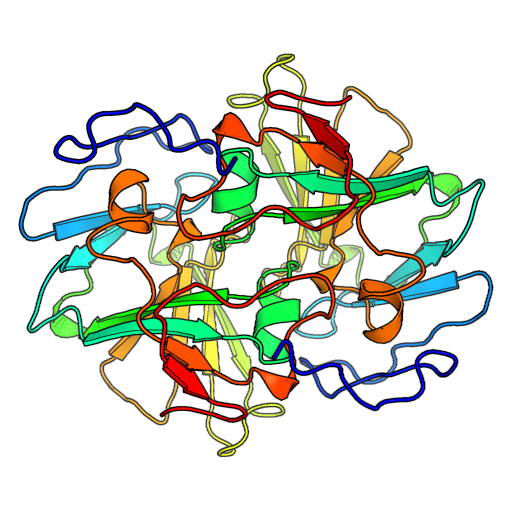 ARG A 1 118 ? 6.457 -6.395 -12.07 1 96.94 118 ARG A O 1
ATOM 900 N N . VAL A 1 119 ? 6.742 -4.539 -13.391 1 96.31 119 VAL A N 1
ATOM 901 C CA . VAL A 1 119 ? 7.648 -5.203 -14.32 1 96.31 119 VAL A CA 1
ATOM 902 C C . VAL A 1 119 ? 8.891 -4.34 -14.539 1 96.31 119 VAL A C 1
ATOM 904 O O . VAL A 1 119 ? 8.781 -3.158 -14.867 1 96.31 119 VAL A O 1
ATOM 907 N N . GLY A 1 120 ? 9.977 -4.918 -14.266 1 93.06 120 GLY A N 1
ATOM 908 C CA . GLY A 1 120 ? 11.234 -4.238 -14.531 1 93.06 120 GLY A CA 1
ATOM 909 C C . GLY A 1 120 ? 11.875 -4.652 -15.844 1 93.06 120 GLY A C 1
ATOM 910 O O . GLY A 1 120 ? 11.82 -5.82 -16.219 1 93.06 120 GLY A O 1
ATOM 911 N N . SER A 1 121 ? 12.477 -3.691 -16.469 1 91.25 121 SER A N 1
ATOM 912 C CA . SER A 1 121 ? 13.117 -3.992 -17.75 1 91.25 121 SER A CA 1
ATOM 913 C C . SER A 1 121 ? 14.375 -4.836 -17.547 1 91.25 121 SER A C 1
ATOM 915 O O . SER A 1 121 ? 14.836 -5.492 -18.484 1 91.25 121 SER A O 1
ATOM 917 N N . ARG A 1 122 ? 14.984 -4.859 -16.375 1 85.69 122 ARG A N 1
ATOM 918 C CA . ARG A 1 122 ? 16.172 -5.648 -16.062 1 85.69 122 ARG A CA 1
ATOM 919 C C . ARG A 1 122 ? 15.859 -7.141 -16.078 1 85.69 122 ARG A C 1
ATOM 921 O O . ARG A 1 122 ? 16.719 -7.961 -16.391 1 85.69 122 ARG A O 1
ATOM 928 N N . PHE A 1 123 ? 14.75 -7.559 -15.602 1 85.56 123 PHE A N 1
ATOM 929 C CA . PHE A 1 123 ? 14.328 -8.953 -15.547 1 85.56 123 PHE A CA 1
ATOM 930 C C . PHE A 1 123 ? 13.094 -9.18 -16.422 1 85.56 123 PHE A C 1
ATOM 932 O O . PHE A 1 123 ? 11.992 -9.383 -15.898 1 85.56 123 PHE A O 1
ATOM 939 N N . PRO A 1 124 ? 13.633 -9.43 -17.703 1 85 124 PRO A N 1
ATOM 940 C CA . PRO A 1 124 ? 12.508 -9.633 -18.625 1 85 124 PRO A CA 1
ATOM 941 C C . PRO A 1 124 ? 11.836 -10.992 -18.438 1 85 124 PRO A C 1
ATOM 943 O O . PRO A 1 124 ? 12.469 -11.93 -17.953 1 85 124 PRO A O 1
ATOM 946 N N . LYS A 1 125 ? 10.617 -11.195 -18.328 1 93.94 125 LYS A N 1
ATOM 947 C CA . LYS A 1 125 ? 9.828 -12.422 -18.297 1 93.94 125 LYS A CA 1
ATOM 948 C C . LYS A 1 125 ? 9.336 -12.719 -16.875 1 93.94 125 LYS A C 1
ATOM 950 O O . LYS A 1 125 ? 8.953 -13.852 -16.578 1 93.94 125 LYS A O 1
ATOM 955 N N . MET A 1 126 ? 9.68 -11.773 -16.031 1 96.75 126 MET A N 1
ATOM 956 C CA . MET A 1 126 ? 9.18 -11.914 -14.664 1 96.75 126 MET A CA 1
ATOM 957 C C . MET A 1 126 ? 8.273 -10.75 -14.289 1 96.75 126 MET A C 1
ATOM 959 O O . MET A 1 126 ? 8.414 -9.648 -14.82 1 96.75 126 MET A O 1
ATOM 963 N N . SER A 1 127 ? 7.41 -11.008 -13.453 1 97.69 127 SER A N 1
ATOM 964 C CA . SER A 1 127 ? 6.539 -9.992 -12.875 1 97.69 127 SER A CA 1
ATOM 965 C C . SER A 1 127 ? 6.609 -10.008 -11.352 1 97.69 127 SER A C 1
ATOM 967 O O . SER A 1 127 ? 6.68 -11.078 -10.734 1 97.69 127 SER A O 1
ATOM 969 N N . ILE A 1 128 ? 6.637 -8.867 -10.758 1 98 128 ILE A N 1
ATOM 970 C CA . ILE A 1 128 ? 6.625 -8.719 -9.305 1 98 128 ILE A CA 1
ATOM 971 C C . ILE A 1 128 ? 5.215 -8.367 -8.836 1 98 128 ILE A C 1
ATOM 973 O O . ILE A 1 128 ? 4.766 -7.234 -8.992 1 98 128 ILE A O 1
ATOM 977 N N . LEU A 1 129 ? 4.555 -9.312 -8.273 1 98.62 129 LEU A N 1
ATOM 978 C CA . LEU A 1 129 ? 3.189 -9.141 -7.797 1 98.62 129 LEU A CA 1
ATOM 979 C C . LEU A 1 129 ? 3.176 -8.711 -6.336 1 98.62 129 LEU A C 1
ATOM 981 O O . LEU A 1 129 ? 4.227 -8.656 -5.688 1 98.62 129 LEU A O 1
ATOM 985 N N . ARG A 1 130 ? 2.006 -8.336 -5.859 1 98.69 130 ARG A N 1
ATOM 986 C CA . ARG A 1 130 ? 1.818 -7.824 -4.508 1 98.69 130 ARG A CA 1
ATOM 987 C C . ARG A 1 130 ? 1.04 -8.812 -3.65 1 98.69 130 ARG A C 1
ATOM 989 O O . ARG A 1 130 ? -0.085 -9.188 -3.988 1 98.69 130 ARG A O 1
ATOM 996 N N . ILE A 1 131 ? 1.555 -9.18 -2.525 1 98.75 131 ILE A N 1
ATOM 997 C CA . ILE A 1 131 ? 0.968 -10.211 -1.671 1 98.75 131 ILE A CA 1
ATOM 998 C C . ILE A 1 131 ? -0.401 -9.75 -1.177 1 98.75 131 ILE A C 1
ATOM 1000 O O . ILE A 1 131 ? -1.333 -10.547 -1.076 1 98.75 131 ILE A O 1
ATOM 1004 N N . GLY A 1 132 ? -0.552 -8.477 -0.946 1 98.25 132 GLY A N 1
ATOM 1005 C CA . GLY A 1 132 ? -1.792 -7.945 -0.402 1 98.25 132 GLY A CA 1
ATOM 1006 C C . GLY A 1 132 ? -2.984 -8.156 -1.313 1 98.25 132 GLY A C 1
ATOM 1007 O O . GLY A 1 132 ? -4.133 -8.117 -0.864 1 98.25 132 GLY A O 1
ATOM 1008 N N . THR A 1 133 ? -2.775 -8.375 -2.592 1 98.44 133 THR A N 1
ATOM 1009 C CA . THR A 1 133 ? -3.867 -8.508 -3.551 1 98.44 133 THR A CA 1
ATOM 1010 C C . THR A 1 133 ? -4.34 -9.953 -3.639 1 98.44 133 THR A C 1
ATOM 1012 O O . THR A 1 133 ? -5.367 -10.242 -4.254 1 98.44 133 THR A O 1
ATOM 1015 N N . VAL A 1 134 ? -3.604 -10.867 -3.018 1 98.75 134 VAL A N 1
ATOM 1016 C CA . VAL A 1 134 ? -3.914 -12.289 -3.107 1 98.75 134 VAL A CA 1
ATOM 1017 C C . VAL A 1 134 ? -5.191 -12.586 -2.324 1 98.75 134 VAL A C 1
ATOM 1019 O O . VAL A 1 134 ? -5.352 -12.141 -1.187 1 98.75 134 VAL A O 1
ATOM 1022 N N . ASP A 1 135 ? -6.043 -13.336 -2.936 1 98.5 135 ASP A N 1
ATOM 1023 C CA . ASP A 1 135 ? -7.395 -13.508 -2.41 1 98.5 135 ASP A CA 1
ATOM 1024 C C . ASP A 1 135 ? -7.398 -14.422 -1.188 1 98.5 135 ASP A C 1
ATO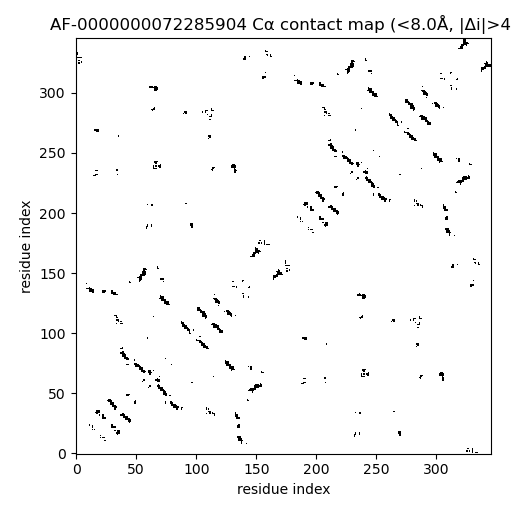M 1026 O O . ASP A 1 135 ? -8.141 -14.195 -0.234 1 98.5 135 ASP A O 1
ATOM 1030 N N . ASP A 1 136 ? -6.672 -15.516 -1.264 1 98.12 136 ASP A N 1
ATOM 1031 C CA . ASP A 1 136 ? -6.543 -16.406 -0.122 1 98.12 136 ASP A CA 1
ATOM 1032 C C . ASP A 1 136 ? -5.551 -15.867 0.902 1 98.12 136 ASP A C 1
ATOM 1034 O O . ASP A 1 136 ? -4.336 -15.961 0.714 1 98.12 136 ASP A O 1
ATOM 1038 N N . PHE A 1 137 ? -6.039 -15.367 1.995 1 97.31 137 PHE A N 1
ATOM 1039 C CA . PHE A 1 137 ? -5.211 -14.664 2.967 1 97.31 137 PHE A CA 1
ATOM 1040 C C . PHE A 1 137 ? -4.27 -15.625 3.678 1 97.31 137 PHE A C 1
ATOM 1042 O O . PHE A 1 137 ? -3.221 -15.211 4.184 1 97.31 137 PHE A O 1
ATOM 1049 N N . HIS A 1 138 ? -4.586 -16.906 3.766 1 97.12 138 HIS A N 1
ATOM 1050 C CA . HIS A 1 138 ? -3.689 -17.859 4.414 1 97.12 138 HIS A CA 1
ATOM 1051 C C . HIS A 1 138 ? -2.385 -18 3.639 1 97.12 138 HIS A C 1
ATOM 1053 O O . HIS A 1 138 ? -1.333 -18.266 4.227 1 97.12 138 HIS A O 1
ATOM 1059 N N . LEU A 1 139 ? -2.441 -17.766 2.324 1 98.06 139 LEU A N 1
ATOM 1060 C CA . LEU A 1 139 ? -1.221 -17.828 1.529 1 98.06 139 LEU A CA 1
ATOM 1061 C C . LEU A 1 139 ? -0.246 -16.734 1.936 1 98.06 139 LEU A C 1
ATOM 1063 O O . LEU A 1 139 ? 0.969 -16.891 1.795 1 98.06 139 LEU A O 1
ATOM 1067 N N . HIS A 1 140 ? -0.75 -15.586 2.443 1 98.19 140 HIS A N 1
ATOM 1068 C CA . HIS A 1 140 ? 0.098 -14.484 2.887 1 98.19 140 HIS A CA 1
ATOM 1069 C C . HIS A 1 140 ? 1.057 -14.93 3.984 1 98.19 140 HIS A C 1
ATOM 1071 O O . HIS A 1 140 ? 2.123 -14.344 4.164 1 98.19 140 HIS A O 1
ATOM 1077 N N . GLU A 1 141 ? 0.714 -15.984 4.699 1 96.5 141 GLU A N 1
ATOM 1078 C CA . GLU A 1 141 ? 1.461 -16.422 5.879 1 96.5 141 GLU A CA 1
ATOM 1079 C C . GLU A 1 141 ? 2.156 -17.75 5.633 1 96.5 141 GLU A C 1
ATOM 1081 O O . GLU A 1 141 ? 2.959 -18.203 6.453 1 96.5 141 GLU A O 1
ATOM 1086 N N . THR A 1 142 ? 1.814 -18.422 4.531 1 96.31 142 THR A N 1
ATOM 1087 C CA . THR A 1 142 ? 2.357 -19.734 4.242 1 96.31 142 THR A CA 1
ATOM 1088 C C . THR A 1 142 ? 3.225 -19.703 2.986 1 96.31 142 THR A C 1
ATOM 1090 O O . THR A 1 142 ? 4.359 -19.219 3.021 1 96.31 142 THR A O 1
ATOM 1093 N N . LYS A 1 143 ? 2.625 -19.938 1.849 1 97.19 143 LYS A N 1
ATOM 1094 C CA . LYS A 1 143 ? 3.398 -20.062 0.617 1 97.19 143 LYS A CA 1
ATOM 1095 C C . LYS A 1 143 ? 4.031 -18.734 0.221 1 97.19 143 LYS A C 1
ATOM 1097 O O . LYS A 1 143 ? 5.086 -18.703 -0.412 1 97.19 143 LYS A O 1
ATOM 1102 N N . LEU A 1 144 ? 3.404 -17.656 0.636 1 98.31 144 LEU A N 1
ATOM 1103 C CA . LEU A 1 144 ? 3.873 -16.359 0.181 1 98.31 144 LEU A CA 1
ATOM 1104 C C . LEU A 1 144 ? 4.535 -15.594 1.321 1 98.31 144 LEU A C 1
ATOM 1106 O O . LEU A 1 144 ? 4.805 -14.391 1.195 1 98.31 144 LEU A O 1
ATOM 1110 N N . ARG A 1 145 ? 4.742 -16.25 2.461 1 98.12 145 ARG A N 1
ATOM 1111 C CA . ARG A 1 145 ? 5.531 -15.609 3.504 1 98.12 145 ARG A CA 1
ATOM 1112 C C . ARG A 1 145 ? 6.855 -15.102 2.951 1 98.12 145 ARG A C 1
ATOM 1114 O O . ARG A 1 145 ? 7.578 -15.836 2.275 1 98.12 145 ARG A O 1
ATOM 1121 N N . PRO A 1 146 ? 7.195 -13.812 3.229 1 98.38 146 PRO A N 1
ATOM 1122 C CA . PRO A 1 146 ? 8.453 -13.281 2.697 1 98.38 146 PRO A CA 1
ATOM 1123 C C . PRO A 1 146 ? 9.68 -14.023 3.225 1 98.38 146 PRO A C 1
ATOM 1125 O O . PRO A 1 146 ? 9.719 -14.398 4.398 1 98.38 146 PRO A O 1
ATOM 1128 N N . GLY A 1 147 ? 10.648 -14.188 2.293 1 97.88 147 GLY A N 1
ATOM 1129 C CA . GLY A 1 147 ? 11.891 -14.852 2.672 1 97.88 147 GLY A CA 1
ATOM 1130 C C . GLY A 1 147 ? 13.055 -13.898 2.82 1 97.88 147 GLY A C 1
ATOM 1131 O O . GLY A 1 147 ? 14.109 -14.273 3.344 1 97.88 147 GLY A O 1
ATOM 1132 N N . ARG A 1 148 ? 12.867 -12.672 2.361 1 98 148 ARG A N 1
ATOM 1133 C CA . ARG A 1 148 ? 13.914 -11.656 2.424 1 98 148 ARG A CA 1
ATOM 1134 C C . ARG A 1 148 ? 13.312 -10.273 2.629 1 98 148 ARG A C 1
ATOM 1136 O O . ARG A 1 148 ? 12.188 -10.008 2.209 1 98 148 ARG A O 1
ATOM 1143 N N . GLU A 1 149 ? 14 -9.43 3.293 1 98.31 149 GLU A N 1
ATOM 1144 C CA . GLU A 1 149 ? 13.766 -7.984 3.357 1 98.31 149 GLU A CA 1
ATOM 1145 C C . GLU A 1 149 ? 14.914 -7.215 2.703 1 98.31 149 GLU A C 1
ATOM 1147 O O . GLU A 1 149 ? 16.078 -7.41 3.053 1 98.31 149 GLU A O 1
ATOM 1152 N N . GLN A 1 150 ? 14.586 -6.441 1.798 1 97.69 150 GLN A N 1
ATOM 1153 C CA . GLN A 1 150 ? 15.625 -5.656 1.146 1 97.69 150 GLN A CA 1
ATOM 1154 C C . GLN A 1 150 ? 15.43 -4.164 1.397 1 97.69 150 GLN A C 1
ATOM 1156 O O . GLN A 1 150 ? 14.336 -3.73 1.771 1 97.69 150 GLN A O 1
ATOM 1161 N N . PHE A 1 151 ? 16.562 -3.373 1.221 1 96.81 151 PHE A N 1
ATOM 1162 C CA . PHE A 1 151 ? 16.594 -1.942 1.499 1 96.81 151 PHE A CA 1
ATOM 1163 C C . PHE A 1 151 ? 16.172 -1.661 2.938 1 96.81 151 PHE A C 1
ATOM 1165 O O . PHE A 1 151 ? 15.406 -0.737 3.197 1 96.81 151 PHE A O 1
ATOM 1172 N N . THR A 1 152 ? 16.719 -2.477 3.824 1 97.38 152 THR A N 1
ATOM 1173 C CA . THR A 1 152 ? 16.328 -2.355 5.227 1 97.38 152 THR A CA 1
ATOM 1174 C C . THR A 1 152 ? 16.828 -1.036 5.809 1 97.38 152 THR A C 1
ATOM 1176 O O . THR A 1 152 ? 16.359 -0.595 6.859 1 97.38 152 THR A O 1
ATOM 1179 N N . ASN A 1 153 ? 17.797 -0.403 5.145 1 94.5 153 ASN A N 1
ATOM 1180 C CA . ASN A 1 153 ? 18.25 0.923 5.551 1 94.5 153 ASN A CA 1
ATOM 1181 C C . ASN A 1 153 ? 17.141 1.96 5.422 1 94.5 153 ASN A C 1
ATOM 1183 O O . ASN A 1 153 ? 17.234 3.055 5.98 1 94.5 153 ASN A O 1
ATOM 1187 N N . GLY A 1 154 ? 16.078 1.638 4.688 1 95.44 154 GLY A N 1
ATOM 1188 C CA . GLY A 1 154 ? 14.938 2.533 4.527 1 95.44 154 GLY A CA 1
ATOM 1189 C C . GLY A 1 154 ? 13.734 2.131 5.367 1 95.44 154 GLY A C 1
ATOM 1190 O O . GLY A 1 154 ? 12.664 2.732 5.258 1 95.44 154 GLY A O 1
ATOM 1191 N N . ARG A 1 155 ? 13.906 1.081 6.184 1 96.94 155 ARG A N 1
ATOM 1192 C CA . ARG A 1 155 ? 12.797 0.629 7.027 1 96.94 155 ARG A CA 1
ATOM 1193 C C . ARG A 1 155 ? 12.406 1.702 8.039 1 96.94 155 ARG A C 1
ATOM 1195 O O . ARG A 1 155 ? 13.273 2.312 8.672 1 96.94 155 ARG A O 1
ATOM 1202 N N . VAL A 1 156 ? 11.125 2.004 8.164 1 97.12 156 VAL A N 1
ATOM 1203 C CA . VAL A 1 156 ? 10.68 2.98 9.148 1 97.12 156 VAL A CA 1
ATOM 1204 C C . VAL A 1 156 ? 11.062 2.516 10.547 1 97.12 156 VAL A C 1
ATOM 1206 O O . VAL A 1 156 ? 11.023 1.319 10.852 1 97.12 156 VAL A O 1
ATOM 1209 N N . GLY A 1 157 ? 11.305 3.34 11.391 1 95.75 157 GLY A N 1
ATOM 1210 C CA . GLY A 1 157 ? 11.938 3.051 12.672 1 95.75 157 GLY A CA 1
ATOM 1211 C C . GLY A 1 157 ? 11.055 2.26 13.609 1 95.75 157 GLY A C 1
ATOM 1212 O O . GLY A 1 157 ? 11.547 1.52 14.469 1 95.75 157 GLY A O 1
ATOM 1213 N N . TRP A 1 158 ? 9.773 2.359 13.523 1 97 158 TRP A N 1
ATOM 1214 C CA . TRP A 1 158 ? 8.883 1.721 14.484 1 97 158 TRP A CA 1
ATOM 1215 C C . TRP A 1 158 ? 8.469 0.33 14.008 1 97 158 TRP A C 1
ATOM 1217 O O . TRP A 1 158 ? 7.695 -0.357 14.672 1 97 158 TRP A O 1
ATOM 1227 N N . LEU A 1 159 ? 8.875 -0.062 12.836 1 96.75 159 LEU A N 1
ATOM 1228 C CA . LEU A 1 159 ? 8.609 -1.393 12.305 1 96.75 159 LEU A CA 1
ATOM 1229 C C . LEU A 1 159 ? 9.789 -2.324 12.555 1 96.75 159 LEU A C 1
ATOM 1231 O O . LEU A 1 159 ? 10.93 -2.002 12.211 1 96.75 159 LEU A O 1
ATOM 1235 N N . LYS A 1 160 ? 9.516 -3.506 13.078 1 95.44 160 LYS A N 1
ATOM 1236 C CA . LYS A 1 160 ? 10.555 -4.484 13.375 1 95.44 160 LYS A CA 1
ATOM 1237 C C . LYS A 1 160 ? 10.758 -5.445 12.203 1 95.44 160 LYS A C 1
ATOM 1239 O O . LYS A 1 160 ? 9.844 -5.645 11.398 1 95.44 160 LYS A O 1
ATOM 1244 N N . GLU A 1 161 ? 11.914 -5.961 12.148 1 96.75 161 GLU A N 1
ATOM 1245 C CA . GLU A 1 161 ? 12.203 -6.98 11.148 1 96.75 161 GLU A CA 1
ATOM 1246 C C . GLU A 1 161 ? 11.312 -8.211 11.344 1 96.75 161 GLU A C 1
ATOM 1248 O O . GLU A 1 161 ? 10.867 -8.484 12.453 1 96.75 161 GLU A O 1
ATOM 1253 N N . VAL A 1 162 ? 11.07 -8.859 10.258 1 96.69 162 VAL A N 1
ATOM 1254 C CA . VAL A 1 162 ? 10.367 -10.141 10.328 1 96.69 162 VAL A CA 1
ATOM 1255 C C . VAL A 1 162 ? 11.32 -11.227 10.828 1 96.69 162 VAL A C 1
ATOM 1257 O O . VAL A 1 162 ? 12.406 -11.406 10.273 1 96.69 162 VAL A O 1
ATOM 1260 N N . GLU A 1 163 ? 10.914 -11.914 11.82 1 96.19 163 GLU A N 1
ATOM 1261 C CA . GLU A 1 163 ? 11.758 -12.93 12.438 1 96.19 163 GLU A CA 1
ATOM 1262 C C . GLU A 1 163 ? 12.141 -14.016 11.438 1 96.19 163 GLU A C 1
ATOM 1264 O O . GLU A 1 163 ? 11.289 -14.531 10.711 1 96.19 163 GLU A O 1
ATOM 1269 N N . GLY A 1 164 ? 13.375 -14.312 11.367 1 96.44 164 GLY A N 1
ATOM 1270 C CA . GLY A 1 164 ? 13.844 -15.438 10.57 1 96.44 164 GLY A CA 1
ATOM 1271 C C . GLY A 1 164 ? 14.031 -15.086 9.102 1 96.44 164 GLY A C 1
ATOM 1272 O O . GLY A 1 164 ? 14.32 -15.961 8.281 1 96.44 164 GLY A O 1
ATOM 1273 N N . VAL A 1 165 ? 13.828 -13.898 8.727 1 97.19 165 VAL A N 1
ATOM 1274 C CA . VAL A 1 165 ? 13.883 -13.492 7.324 1 97.19 165 VAL A CA 1
ATOM 1275 C C . VAL A 1 165 ? 15.227 -12.828 7.035 1 97.19 165 VAL A C 1
ATOM 1277 O O . VAL A 1 165 ? 15.719 -12.023 7.836 1 97.19 165 VAL A O 1
ATOM 1280 N N . LYS A 1 166 ? 15.883 -13.195 5.883 1 97.75 166 LYS A N 1
ATOM 1281 C CA . LYS A 1 166 ? 17.156 -12.617 5.48 1 97.75 166 LYS A CA 1
ATOM 1282 C C . LYS A 1 166 ? 17.047 -11.102 5.293 1 97.75 166 LYS A C 1
ATOM 1284 O O . LYS A 1 166 ? 16.062 -10.609 4.746 1 97.75 166 LYS A O 1
ATOM 1289 N N . GLN A 1 167 ? 18.078 -10.367 5.766 1 97.94 167 GLN A N 1
ATOM 1290 C CA . GLN A 1 167 ? 18.062 -8.914 5.719 1 97.94 167 GLN A CA 1
ATOM 1291 C C . GLN A 1 167 ? 19.125 -8.391 4.746 1 97.94 167 GLN A C 1
ATOM 1293 O O . GLN A 1 167 ? 20.266 -8.828 4.777 1 97.94 167 GLN A O 1
ATOM 1298 N N . PHE A 1 168 ? 18.734 -7.504 3.877 1 97.25 168 PHE A N 1
ATOM 1299 C CA . PHE A 1 168 ? 19.641 -6.832 2.957 1 97.25 168 PHE A CA 1
ATOM 1300 C C . PHE A 1 168 ? 19.5 -5.316 3.068 1 97.25 168 PHE A C 1
ATOM 1302 O O . PHE A 1 168 ? 18.406 -4.77 2.871 1 97.25 168 PHE A O 1
ATOM 1309 N N . GLU A 1 169 ? 20.516 -4.574 3.348 1 95.25 169 GLU A N 1
ATOM 1310 C CA . GLU A 1 169 ? 20.469 -3.123 3.502 1 95.25 169 GLU A CA 1
ATOM 1311 C C . GLU A 1 169 ? 20.203 -2.434 2.168 1 95.25 169 GLU A C 1
ATOM 1313 O O . GLU A 1 169 ? 19.641 -1.336 2.133 1 95.25 169 GLU A O 1
ATOM 1318 N N . GLU A 1 170 ? 20.656 -3.094 1.12 1 92.75 170 GLU A N 1
ATOM 1319 C CA . GLU A 1 170 ? 20.438 -2.619 -0.241 1 92.75 170 GLU A CA 1
ATOM 1320 C C . GLU A 1 170 ? 19.672 -3.656 -1.065 1 92.75 170 GLU A C 1
ATOM 1322 O O . GLU A 1 170 ? 19.062 -4.57 -0.511 1 92.75 170 GLU A O 1
ATOM 1327 N N . GLY A 1 171 ? 19.625 -3.447 -2.371 1 91 171 GLY A N 1
ATOM 1328 C CA . GLY A 1 171 ? 18.922 -4.383 -3.23 1 91 171 GLY A CA 1
ATOM 1329 C C . GLY A 1 171 ? 19.469 -5.793 -3.162 1 91 171 GLY A C 1
ATOM 1330 O O . GLY A 1 171 ? 20.688 -5.984 -3.125 1 91 171 GLY A O 1
ATOM 1331 N N . ALA A 1 172 ? 18.578 -6.723 -3.139 1 86.62 172 ALA A N 1
ATOM 1332 C CA . ALA A 1 172 ? 18.984 -8.117 -3.014 1 86.62 172 ALA A CA 1
ATOM 1333 C C . ALA A 1 172 ? 19.109 -8.781 -4.383 1 86.62 172 ALA A C 1
ATOM 1335 O O . ALA A 1 172 ? 19.562 -9.922 -4.488 1 86.62 172 ALA A O 1
ATOM 1336 N N . PHE A 1 173 ? 18.594 -8.023 -5.352 1 82.5 173 PHE A N 1
ATOM 1337 C CA . PHE A 1 173 ? 18.594 -8.625 -6.68 1 82.5 173 PHE A CA 1
ATOM 1338 C C . PHE A 1 173 ? 19.328 -7.742 -7.672 1 82.5 173 PHE A C 1
ATOM 1340 O O . PHE A 1 173 ? 19.391 -6.523 -7.504 1 82.5 173 PHE A O 1
ATOM 1347 N N . MET B 1 1 ? 19.047 -5.797 15.039 1 31.08 1 MET B N 1
ATOM 1348 C CA . MET B 1 1 ? 18.891 -4.41 15.477 1 31.08 1 MET B CA 1
ATOM 1349 C C . MET B 1 1 ? 18.188 -3.584 14.414 1 31.08 1 MET B C 1
ATOM 1351 O O . MET B 1 1 ? 18.484 -3.689 13.219 1 31.08 1 MET B O 1
ATOM 1355 N N . ALA B 1 2 ? 17.047 -3.1 14.875 1 38.75 2 ALA B N 1
ATOM 1356 C CA . ALA B 1 2 ? 16.359 -2.186 13.961 1 38.75 2 ALA B CA 1
ATOM 1357 C C . ALA B 1 2 ? 17.328 -1.129 13.43 1 38.75 2 ALA B C 1
ATOM 1359 O O . ALA B 1 2 ? 18.141 -0.584 14.18 1 38.75 2 ALA B O 1
ATOM 1360 N N . TYR B 1 3 ? 17.734 -1.187 12.242 1 42.03 3 TYR B N 1
ATOM 1361 C CA . TYR B 1 3 ? 18.531 -0.099 11.672 1 42.03 3 TYR B CA 1
ATOM 1362 C C . TYR B 1 3 ? 17.906 1.254 12 1 42.03 3 TYR B C 1
ATOM 1364 O O . TYR B 1 3 ? 16.797 1.56 11.57 1 42.03 3 TYR B O 1
ATOM 1372 N N . ILE B 1 4 ? 18.25 1.712 13.156 1 48.97 4 ILE B N 1
ATOM 1373 C CA . ILE B 1 4 ? 17.844 3.07 13.5 1 48.97 4 ILE B CA 1
ATOM 1374 C C . ILE B 1 4 ? 18.609 4.07 12.648 1 48.97 4 ILE B C 1
ATOM 1376 O O . ILE B 1 4 ? 19.844 4.07 12.648 1 48.97 4 ILE B O 1
ATOM 1380 N N . SER B 1 5 ? 17.922 4.492 11.648 1 56.19 5 SER B N 1
ATOM 1381 C CA . SER B 1 5 ? 18.531 5.547 10.844 1 56.19 5 SER B CA 1
ATOM 1382 C C . SER B 1 5 ? 19.312 6.531 11.711 1 56.19 5 SER B C 1
ATOM 1384 O O . SER B 1 5 ? 18.797 6.992 12.734 1 56.19 5 SER B O 1
ATOM 1386 N N . THR B 1 6 ? 20.578 6.539 11.617 1 67.56 6 THR B N 1
ATOM 1387 C CA . THR B 1 6 ? 21.484 7.43 12.32 1 67.56 6 THR B CA 1
ATOM 1388 C C . THR B 1 6 ? 21.25 8.883 11.914 1 67.56 6 THR B C 1
ATOM 1390 O O . THR B 1 6 ? 21.891 9.797 12.445 1 67.56 6 THR B O 1
ATOM 1393 N N . ARG B 1 7 ? 20.203 9.055 11.188 1 73.5 7 ARG B N 1
ATOM 1394 C CA . ARG B 1 7 ? 19.984 10.406 10.672 1 73.5 7 ARG B CA 1
ATOM 1395 C C . ARG B 1 7 ? 19.375 11.312 11.734 1 73.5 7 ARG B C 1
ATOM 1397 O O . ARG B 1 7 ? 18.594 10.852 12.57 1 73.5 7 ARG B O 1
ATOM 1404 N N . ASP B 1 8 ? 19.734 12.57 11.781 1 83.88 8 ASP B N 1
ATOM 1405 C CA . ASP B 1 8 ? 19.156 13.609 12.625 1 83.88 8 ASP B CA 1
ATOM 1406 C C . ASP B 1 8 ? 17.688 13.852 12.266 1 83.88 8 ASP B C 1
ATOM 1408 O O . ASP B 1 8 ? 17.391 14.492 11.25 1 83.88 8 ASP B O 1
ATOM 1412 N N . LYS B 1 9 ? 16.719 13.484 13.062 1 85.94 9 LYS B N 1
ATOM 1413 C CA . LYS B 1 9 ? 15.297 13.484 12.742 1 85.94 9 LYS B CA 1
ATOM 1414 C C . LYS B 1 9 ? 14.68 14.859 12.984 1 85.94 9 LYS B C 1
ATOM 1416 O O . LYS B 1 9 ? 13.5 15.078 12.695 1 85.94 9 LYS B O 1
ATOM 1421 N N . SER B 1 10 ? 15.43 15.828 13.516 1 85.12 10 SER B N 1
ATOM 1422 C CA . SER B 1 10 ? 14.922 17.188 13.711 1 85.12 10 SER B CA 1
ATOM 1423 C C . SER B 1 10 ? 14.922 17.969 12.398 1 85.12 10 SER B C 1
ATOM 1425 O O . SER B 1 10 ? 14.297 19.016 12.297 1 85.12 10 SER B O 1
ATOM 1427 N N . LYS B 1 11 ? 15.602 17.422 11.43 1 89.75 11 LYS B N 1
ATOM 1428 C CA . LYS B 1 11 ? 15.656 18.031 10.102 1 89.75 11 LYS B CA 1
ATOM 1429 C C . LYS B 1 11 ? 14.805 17.25 9.102 1 89.75 11 LYS B C 1
ATOM 1431 O O . LYS B 1 11 ? 14.656 16.031 9.219 1 89.75 11 LYS B O 1
ATOM 1436 N N . PRO B 1 12 ? 14.312 18.047 8.172 1 93.19 12 PRO B N 1
ATOM 1437 C CA . PRO B 1 12 ? 13.547 17.328 7.145 1 93.19 12 PRO B CA 1
ATOM 1438 C C . PRO B 1 12 ? 14.398 16.359 6.336 1 93.19 12 PRO B C 1
ATOM 1440 O O . PRO B 1 12 ? 15.609 16.562 6.199 1 93.19 12 PRO B O 1
ATOM 1443 N N . TYR B 1 13 ? 13.773 15.242 5.895 1 95.38 13 TYR B N 1
ATOM 1444 C CA . TYR B 1 13 ? 14.398 14.234 5.051 1 95.38 13 TYR B CA 1
ATOM 1445 C C . TYR B 1 13 ? 13.531 13.906 3.846 1 95.38 13 TYR B C 1
ATOM 1447 O O . TYR B 1 13 ? 12.477 13.273 3.98 1 95.38 13 TYR B O 1
ATOM 1455 N N . PHE B 1 14 ? 13.977 14.383 2.654 1 96.06 14 PHE B N 1
ATOM 1456 C CA . PHE B 1 14 ? 13.25 14.203 1.4 1 96.06 14 PHE B CA 1
ATOM 1457 C C . PHE B 1 14 ? 14.016 13.281 0.458 1 96.06 14 PHE B C 1
ATOM 1459 O O . PHE B 1 14 ? 14.625 13.742 -0.513 1 96.06 14 PHE B O 1
ATOM 1466 N N . PRO B 1 15 ? 13.898 12.039 0.693 1 92.81 15 PRO B N 1
ATOM 1467 C CA . PRO B 1 15 ? 14.602 11.141 -0.229 1 92.81 15 PRO B CA 1
ATOM 1468 C C . PRO B 1 15 ? 13.984 11.141 -1.628 1 92.81 15 PRO B C 1
ATOM 1470 O O . PRO B 1 15 ? 12.836 11.547 -1.802 1 92.81 15 PRO B O 1
ATOM 1473 N N . LEU B 1 16 ? 14.797 10.719 -2.578 1 88.88 16 LEU B N 1
ATOM 1474 C CA . LEU B 1 16 ? 14.266 10.523 -3.92 1 88.88 16 LEU B CA 1
ATOM 1475 C C . LEU B 1 16 ? 13.281 9.359 -3.949 1 88.88 16 LEU B C 1
ATOM 1477 O O . LEU B 1 16 ? 13.664 8.211 -3.707 1 88.88 16 LEU B O 1
ATOM 1481 N N . ALA B 1 17 ? 12.086 9.664 -4.137 1 88.94 17 ALA B N 1
ATOM 1482 C CA . ALA B 1 17 ? 10.992 8.695 -4.184 1 88.94 17 ALA B CA 1
ATOM 1483 C C . ALA B 1 17 ? 9.922 9.125 -5.18 1 88.94 17 ALA B C 1
ATOM 1485 O O . ALA B 1 17 ? 9.141 10.039 -4.91 1 88.94 17 ALA B O 1
ATOM 1486 N N . GLY B 1 18 ? 9.898 8.453 -6.273 1 89.75 18 GLY B N 1
ATOM 1487 C CA . GLY B 1 18 ? 8.945 8.836 -7.305 1 89.75 18 GLY B CA 1
ATOM 1488 C C . GLY B 1 18 ? 9.414 10.016 -8.141 1 89.75 18 GLY B C 1
ATOM 1489 O O . GLY B 1 18 ? 10.617 10.203 -8.336 1 89.75 18 GLY B O 1
ATOM 1490 N N . GLY B 1 19 ? 8.406 10.703 -8.703 1 89.38 19 GLY B N 1
ATOM 1491 C CA . GLY B 1 19 ? 8.727 11.688 -9.719 1 89.38 19 GLY B CA 1
ATOM 1492 C C . GLY B 1 19 ? 8.875 13.094 -9.164 1 89.38 19 GLY B C 1
ATOM 1493 O O . GLY B 1 19 ? 9.391 13.984 -9.844 1 89.38 19 GLY B O 1
ATOM 1494 N N . ALA B 1 20 ? 8.477 13.258 -7.938 1 91.31 20 ALA B N 1
ATOM 1495 C CA . ALA B 1 20 ? 8.461 14.617 -7.402 1 91.31 20 ALA B CA 1
ATOM 1496 C C . ALA B 1 20 ? 9.672 14.875 -6.52 1 91.31 20 ALA B C 1
ATOM 1498 O O . ALA B 1 20 ? 10.148 13.977 -5.82 1 91.31 20 ALA B O 1
ATOM 1499 N N . ASN B 1 21 ? 10.18 16.109 -6.516 1 93.75 21 ASN B N 1
ATOM 1500 C CA . ASN B 1 21 ? 11.305 16.484 -5.668 1 93.75 21 ASN B CA 1
ATOM 1501 C C . ASN B 1 21 ? 11.07 17.828 -4.996 1 93.75 21 ASN B C 1
ATOM 1503 O O . ASN B 1 21 ? 12.016 18.484 -4.551 1 93.75 21 ASN B O 1
ATOM 1507 N N . ASP B 1 22 ? 9.883 18.25 -4.961 1 97.31 22 ASP B N 1
ATOM 1508 C CA . ASP B 1 22 ? 9.586 19.578 -4.465 1 97.31 22 ASP B CA 1
ATOM 1509 C C . ASP B 1 22 ? 8.781 19.516 -3.166 1 97.31 22 ASP B C 1
ATOM 1511 O O . ASP B 1 22 ? 8.047 20.453 -2.838 1 97.31 22 ASP B O 1
ATOM 1515 N N . GLY B 1 23 ? 8.789 18.391 -2.451 1 97.81 23 GLY B N 1
ATOM 1516 C CA . GLY B 1 23 ? 8.156 18.281 -1.146 1 97.81 23 GLY B CA 1
ATOM 1517 C C . GLY B 1 23 ? 8.75 19.234 -0.119 1 97.81 23 GLY B C 1
ATOM 1518 O O . GLY B 1 23 ? 9.914 19.625 -0.23 1 97.81 23 GLY B O 1
ATOM 1519 N N . TRP B 1 24 ? 7.973 19.609 0.843 1 97.94 24 TRP B N 1
ATOM 1520 C CA . TRP B 1 24 ? 8.461 20.469 1.92 1 97.94 24 TRP B CA 1
ATOM 1521 C C . TRP B 1 24 ? 7.711 20.188 3.217 1 97.94 24 TRP B C 1
ATOM 1523 O O . TRP B 1 24 ? 6.656 19.547 3.207 1 97.94 24 TRP B O 1
ATOM 1533 N N . SER B 1 25 ? 8.297 20.578 4.324 1 97.69 25 SER B N 1
ATOM 1534 C CA . SER B 1 25 ? 7.68 20.516 5.645 1 97.69 25 SER B CA 1
ATOM 1535 C C . SER B 1 25 ? 8.195 21.641 6.543 1 97.69 25 SER B C 1
ATOM 1537 O O . SER B 1 25 ? 9.336 22.094 6.387 1 97.69 25 SER B O 1
ATOM 1539 N N . ASN B 1 26 ? 7.355 22.156 7.32 1 96.19 26 ASN B N 1
ATOM 1540 C CA . ASN B 1 26 ? 7.699 23.078 8.391 1 96.19 26 ASN B CA 1
ATOM 1541 C C . ASN B 1 26 ? 7.02 22.688 9.703 1 96.19 26 ASN B C 1
ATOM 1543 O O . ASN B 1 26 ? 6.52 21.578 9.844 1 96.19 26 ASN B O 1
ATOM 1547 N N . GLU B 1 27 ? 7.031 23.484 10.641 1 94.12 27 GLU B N 1
ATOM 1548 C CA . GLU B 1 27 ? 6.535 23.156 11.969 1 94.12 27 GLU B CA 1
ATOM 1549 C C . GLU B 1 27 ? 5.035 22.875 11.945 1 94.12 27 GLU B C 1
ATOM 1551 O O . GLU B 1 27 ? 4.535 22.062 12.711 1 94.12 27 GLU B O 1
ATOM 1556 N N . ASP B 1 28 ? 4.293 23.484 10.992 1 95.75 28 ASP B N 1
ATOM 1557 C CA . ASP B 1 28 ? 2.834 23.484 11.078 1 95.75 28 ASP B CA 1
ATOM 1558 C C . ASP B 1 28 ? 2.217 22.672 9.938 1 95.75 28 ASP B C 1
ATOM 1560 O O . ASP B 1 28 ? 1.055 22.266 10.016 1 95.75 28 ASP B O 1
ATOM 1564 N N . GLU B 1 29 ? 2.959 22.547 8.852 1 97.94 29 GLU B N 1
ATOM 1565 C CA . GLU B 1 29 ? 2.4 21.891 7.664 1 97.94 29 GLU B CA 1
ATOM 1566 C C . GLU B 1 29 ? 3.457 21.062 6.938 1 97.94 29 GLU B C 1
ATOM 1568 O O . GLU B 1 29 ? 4.656 21.297 7.109 1 97.94 29 GLU B O 1
ATOM 1573 N N . ALA B 1 30 ? 3.035 20.172 6.145 1 98.69 30 ALA B N 1
ATOM 1574 C CA . ALA B 1 30 ? 3.893 19.344 5.289 1 98.69 30 ALA B CA 1
ATOM 1575 C C . ALA B 1 30 ? 3.146 18.891 4.043 1 98.69 30 ALA B C 1
ATOM 1577 O O . ALA B 1 30 ? 1.924 19.031 3.953 1 98.69 30 ALA B O 1
ATOM 1578 N N . THR B 1 31 ? 3.857 18.422 3.107 1 98.81 31 THR B N 1
ATOM 1579 C CA . THR B 1 31 ? 3.225 17.969 1.872 1 98.81 31 THR B CA 1
ATOM 1580 C C . THR B 1 31 ? 3.25 16.453 1.771 1 98.81 31 THR B C 1
ATOM 1582 O O . THR B 1 31 ? 4.105 15.797 2.371 1 98.81 31 THR B O 1
ATOM 1585 N N . ALA B 1 32 ? 2.32 15.922 1.091 1 98.75 32 ALA B N 1
ATOM 1586 C CA . ALA B 1 32 ? 2.252 14.555 0.58 1 98.75 32 ALA B CA 1
ATOM 1587 C C . ALA B 1 32 ? 2.041 14.547 -0.932 1 98.75 32 ALA B C 1
ATOM 1589 O O . ALA B 1 32 ? 1.231 15.312 -1.457 1 98.75 32 ALA B O 1
ATOM 1590 N N . THR B 1 33 ? 2.795 13.781 -1.644 1 98.62 33 THR B N 1
ATOM 1591 C CA . THR B 1 33 ? 2.76 13.766 -3.102 1 98.62 33 THR B CA 1
ATOM 1592 C C . THR B 1 33 ? 2.611 12.344 -3.625 1 98.62 33 THR B C 1
ATOM 1594 O O . THR B 1 33 ? 3.209 11.406 -3.082 1 98.62 33 THR B O 1
ATOM 1597 N N . CYS B 1 34 ? 1.731 12.164 -4.676 1 98.56 34 CYS B N 1
ATOM 1598 C CA . CYS B 1 34 ? 1.618 10.844 -5.285 1 98.56 34 CYS B CA 1
ATOM 1599 C C . CYS B 1 34 ? 2.92 10.445 -5.969 1 98.56 34 CYS B C 1
ATOM 1601 O O . CYS B 1 34 ? 3.85 11.25 -6.062 1 98.56 34 CYS B O 1
ATOM 1603 N N . PHE B 1 35 ? 3.07 9.258 -6.422 1 98.31 35 PHE B N 1
ATOM 1604 C CA . PHE B 1 35 ? 4.316 8.672 -6.914 1 98.31 35 PHE B CA 1
ATOM 1605 C C . PHE B 1 35 ? 4.793 9.391 -8.172 1 98.31 35 PHE B C 1
ATOM 1607 O O . PHE B 1 35 ? 5.988 9.648 -8.328 1 98.31 35 PHE B O 1
ATOM 1614 N N . CYS B 1 36 ? 3.871 9.766 -9.094 1 97.94 36 CYS B N 1
ATOM 1615 C CA . CYS B 1 36 ? 4.262 10.375 -10.359 1 97.94 36 CYS B CA 1
ATOM 1616 C C . CYS B 1 36 ? 4.461 11.875 -10.203 1 97.94 36 CYS B C 1
ATOM 1618 O O . CYS B 1 36 ? 5.043 12.523 -11.078 1 97.94 36 CYS B O 1
ATOM 1620 N N . GLY B 1 37 ? 3.924 12.414 -9.125 1 97.81 37 GLY B N 1
ATOM 1621 C CA . GLY B 1 37 ? 4.105 13.836 -8.875 1 97.81 37 GLY B CA 1
ATOM 1622 C C . GLY B 1 37 ? 2.936 14.68 -9.344 1 97.81 37 GLY B C 1
ATOM 1623 O O . GLY B 1 37 ? 2.902 15.883 -9.102 1 97.81 37 GLY B O 1
ATOM 1624 N N . ALA B 1 38 ? 1.952 14.102 -9.914 1 98.44 38 ALA B N 1
ATOM 1625 C CA . ALA B 1 38 ? 0.832 14.844 -10.484 1 98.44 38 ALA B CA 1
ATOM 1626 C C . ALA B 1 38 ? -0.037 15.461 -9.391 1 98.44 38 ALA B C 1
ATOM 1628 O O . ALA B 1 38 ? -0.617 16.531 -9.578 1 98.44 38 ALA B O 1
ATOM 1629 N N . VAL B 1 39 ? -0.168 14.812 -8.25 1 98.75 39 VAL B N 1
ATOM 1630 C CA . VAL B 1 39 ? -1.017 15.273 -7.156 1 98.75 39 VAL B CA 1
ATOM 1631 C C . VAL B 1 39 ? -0.156 15.609 -5.938 1 98.75 39 VAL B C 1
ATOM 1633 O O . VAL B 1 39 ? 0.68 14.805 -5.52 1 98.75 39 VAL B O 1
ATOM 1636 N N . GLN B 1 40 ? -0.274 16.75 -5.43 1 98.81 40 GLN B N 1
ATOM 1637 C CA . GLN B 1 40 ? 0.356 17.141 -4.172 1 98.81 40 GLN B CA 1
ATOM 1638 C C . GLN B 1 40 ? -0.634 17.875 -3.27 1 98.81 40 GLN B C 1
ATOM 1640 O O . GLN B 1 40 ? -1.396 18.719 -3.732 1 98.81 40 GLN B O 1
ATOM 1645 N N . ILE B 1 41 ? -0.638 17.516 -2.035 1 98.81 41 ILE B N 1
ATOM 1646 C CA . ILE B 1 41 ? -1.495 18.156 -1.037 1 98.81 41 ILE B CA 1
ATOM 1647 C C . ILE B 1 41 ? -0.649 18.625 0.14 1 98.81 41 ILE B C 1
ATOM 1649 O O . ILE B 1 41 ? 0.486 18.188 0.32 1 98.81 41 ILE B O 1
ATOM 1653 N N . ALA B 1 42 ? -1.15 19.562 0.87 1 98.81 42 ALA B N 1
ATOM 1654 C CA . ALA B 1 42 ? -0.578 20 2.139 1 98.81 42 ALA B CA 1
ATOM 1655 C C . ALA B 1 42 ? -1.528 19.719 3.299 1 98.81 42 ALA B C 1
ATOM 1657 O O . ALA B 1 42 ? -2.748 19.828 3.152 1 98.81 42 ALA B O 1
ATOM 1658 N N . PHE B 1 43 ? -0.995 19.328 4.461 1 98.69 43 PHE B N 1
ATOM 1659 C CA . PHE B 1 43 ? -1.763 18.953 5.641 1 98.69 43 PHE B CA 1
ATOM 1660 C C . PHE B 1 43 ? -1.104 19.469 6.91 1 98.69 43 PHE B C 1
ATOM 1662 O O . PHE B 1 43 ? 0.087 19.797 6.91 1 98.69 43 PHE B O 1
ATOM 1669 N N . PRO B 1 44 ? -1.879 19.609 7.992 1 98.62 44 PRO B N 1
ATOM 1670 C CA . PRO B 1 44 ? -1.312 20.047 9.266 1 98.62 44 PRO B CA 1
ATOM 1671 C C . PRO B 1 44 ? -0.482 18.969 9.953 1 98.62 44 PRO B C 1
ATOM 1673 O O . PRO B 1 44 ? -0.849 17.797 9.922 1 98.62 44 PRO B O 1
ATOM 1676 N N . THR B 1 45 ? 0.615 19.359 10.578 1 97.5 45 THR B N 1
ATOM 1677 C CA . THR B 1 45 ? 1.499 18.391 11.211 1 97.5 45 THR B CA 1
ATOM 1678 C C . THR B 1 45 ? 1.271 18.359 12.719 1 97.5 45 THR B C 1
ATOM 1680 O O . THR B 1 45 ? 2.006 17.688 13.453 1 97.5 45 THR B O 1
ATOM 1683 N N . GLN B 1 46 ? 0.338 19.094 13.164 1 96.31 46 GLN B N 1
ATOM 1684 C CA . GLN B 1 46 ? -0.018 19.109 14.578 1 96.31 46 GLN B CA 1
ATOM 1685 C C . GLN B 1 46 ? -1.483 19.484 14.773 1 96.31 46 GLN B C 1
ATOM 1687 O O . GLN B 1 46 ? -2.162 19.875 13.82 1 96.31 46 GLN B O 1
ATOM 1692 N N . GLY B 1 47 ? -1.972 19.359 15.961 1 93.88 47 GLY B N 1
ATOM 1693 C CA . GLY B 1 47 ? -3.334 19.734 16.312 1 93.88 47 GLY B CA 1
ATOM 1694 C C . GLY B 1 47 ? -3.602 21.219 16.188 1 93.88 47 GLY B C 1
ATOM 1695 O O . GLY B 1 47 ? -2.67 22.031 16.188 1 93.88 47 GLY B O 1
ATOM 1696 N N . PRO B 1 48 ? -4.855 21.547 16.062 1 94.69 48 PRO B N 1
ATOM 1697 C CA . PRO B 1 48 ? -6.074 20.734 16.125 1 94.69 48 PRO B CA 1
ATOM 1698 C C . PRO B 1 48 ? -6.406 20.062 14.789 1 94.69 48 PRO B C 1
ATOM 1700 O O . PRO B 1 48 ? -7.289 19.203 14.734 1 94.69 48 PRO B O 1
ATOM 1703 N N . GLY B 1 49 ? -5.711 20.328 13.664 1 97.06 49 GLY B N 1
ATOM 1704 C CA . GLY B 1 49 ? -6.023 19.797 12.344 1 97.06 49 GLY B CA 1
ATOM 1705 C C . GLY B 1 49 ? -5.609 18.344 12.188 1 97.06 49 GLY B C 1
ATOM 1706 O O . GLY B 1 49 ? -6.234 17.594 11.43 1 97.06 49 GLY B O 1
ATOM 1707 N N . LEU B 1 50 ? -4.52 17.969 12.773 1 98.06 50 LEU B N 1
ATOM 1708 C CA . LEU B 1 50 ? -4.113 16.562 12.836 1 98.06 50 LEU B CA 1
ATOM 1709 C C . LEU B 1 50 ? -4.836 15.836 13.969 1 98.06 50 LEU B C 1
ATOM 1711 O O . LEU B 1 50 ? -4.605 16.125 15.148 1 98.06 50 LEU B O 1
ATOM 1715 N N . ILE B 1 51 ? -5.641 14.945 13.68 1 97.44 51 ILE B N 1
ATOM 1716 C CA . ILE B 1 51 ? -6.605 14.398 14.625 1 97.44 51 ILE B CA 1
ATOM 1717 C C . ILE B 1 51 ? -6.078 13.086 15.195 1 97.44 51 ILE B C 1
ATOM 1719 O O . ILE B 1 51 ? -6.082 12.883 16.422 1 97.44 51 ILE B O 1
ATOM 1723 N N . THR B 1 52 ? -5.629 12.164 14.375 1 97.31 52 THR B N 1
ATOM 1724 C CA . THR B 1 52 ? -5.148 10.867 14.844 1 97.31 52 THR B CA 1
ATOM 1725 C C . THR B 1 52 ? -4.18 10.258 13.836 1 97.31 52 THR B C 1
ATOM 1727 O O . THR B 1 52 ? -4.137 10.672 12.68 1 97.31 52 THR B O 1
ATOM 1730 N N . THR B 1 53 ? -3.311 9.414 14.242 1 98.31 53 THR B N 1
ATOM 1731 C CA . THR B 1 53 ? -2.426 8.57 13.453 1 98.31 53 THR B CA 1
ATOM 1732 C C . THR B 1 53 ? -2.58 7.105 13.852 1 98.31 53 THR B C 1
ATOM 1734 O O . THR B 1 53 ? -2.693 6.789 15.039 1 98.31 53 THR B O 1
ATOM 1737 N N . PHE B 1 54 ? -2.66 6.176 12.906 1 98.56 54 PHE B N 1
ATOM 1738 C CA . PHE B 1 54 ? -2.963 4.801 13.281 1 98.56 54 PHE B CA 1
ATOM 1739 C C . PHE B 1 54 ? -2.605 3.84 12.148 1 98.56 54 PHE B C 1
ATOM 1741 O O . PHE B 1 54 ? -2.453 4.254 11 1 98.56 54 PHE B O 1
ATOM 1748 N N . ILE B 1 55 ? -2.441 2.594 12.492 1 98.5 55 ILE B N 1
ATOM 1749 C CA . ILE B 1 55 ? -2.311 1.479 11.562 1 98.5 55 ILE B CA 1
ATOM 1750 C C . ILE B 1 55 ? -3.621 0.696 11.508 1 98.5 55 ILE B C 1
ATOM 1752 O O . ILE B 1 55 ? -4.254 0.46 12.539 1 98.5 55 ILE B O 1
ATOM 1756 N N . CYS B 1 56 ? -4.051 0.371 10.391 1 97.94 56 CYS B N 1
ATOM 1757 C CA . CYS B 1 56 ? -5.258 -0.434 10.227 1 97.94 56 CYS B CA 1
ATOM 1758 C C . CYS B 1 56 ? -4.938 -1.759 9.539 1 97.94 56 CYS B C 1
ATOM 1760 O O . CYS B 1 56 ? -4.375 -1.778 8.445 1 97.94 56 CYS B O 1
ATOM 1762 N N . HIS B 1 57 ? -5.312 -2.84 10.148 1 97.62 57 HIS B N 1
ATOM 1763 C CA . HIS B 1 57 ? -5.035 -4.18 9.648 1 97.62 57 HIS B CA 1
ATOM 1764 C C . HIS B 1 57 ? -6.285 -4.82 9.047 1 97.62 57 HIS B C 1
ATOM 1766 O O . HIS B 1 57 ? -6.32 -6.031 8.82 1 97.62 57 HIS B O 1
ATOM 1772 N N . CYS B 1 58 ? -7.336 -4.051 8.812 1 96.5 58 CYS B N 1
ATOM 1773 C CA . CYS B 1 58 ? -8.539 -4.66 8.258 1 96.5 58 CYS B CA 1
ATOM 1774 C C . CYS B 1 58 ? -8.266 -5.234 6.875 1 96.5 58 CYS B C 1
ATOM 1776 O O . CYS B 1 58 ? -7.238 -4.941 6.266 1 96.5 58 CYS B O 1
ATOM 1778 N N . HIS B 1 59 ? -9.141 -6.043 6.379 1 95.81 59 HIS B N 1
ATOM 1779 C CA . HIS B 1 59 ? -8.93 -6.754 5.125 1 95.81 59 HIS B CA 1
ATOM 1780 C C . HIS B 1 59 ? -8.953 -5.797 3.936 1 95.81 59 HIS B C 1
ATOM 1782 O O . HIS B 1 59 ? -8.219 -5.984 2.963 1 95.81 59 HIS B O 1
ATOM 1788 N N . ASP B 1 60 ? -9.75 -4.734 3.975 1 95.94 60 ASP B N 1
ATOM 1789 C CA . ASP B 1 60 ? -9.773 -3.727 2.918 1 95.94 60 ASP B CA 1
ATOM 1790 C C . ASP B 1 60 ? -8.43 -3.02 2.799 1 95.94 60 ASP B C 1
ATOM 1792 O O . ASP B 1 60 ? -7.898 -2.865 1.695 1 95.94 60 ASP B O 1
ATOM 1796 N N . CYS B 1 61 ? -7.879 -2.607 3.936 1 96.88 61 CYS B N 1
ATOM 1797 C CA . CYS B 1 61 ? -6.625 -1.868 3.93 1 96.88 61 CYS B CA 1
ATOM 1798 C C . CYS B 1 61 ? -5.488 -2.727 3.387 1 96.88 61 CYS B C 1
ATOM 1800 O O . CYS B 1 61 ? -4.582 -2.219 2.725 1 96.88 61 CYS B O 1
ATOM 1802 N N . ARG B 1 62 ? -5.527 -4.012 3.715 1 96.62 62 ARG B N 1
ATOM 1803 C CA . ARG B 1 62 ? -4.547 -4.938 3.16 1 96.62 62 ARG B CA 1
ATOM 1804 C C . ARG B 1 62 ? -4.633 -4.977 1.638 1 96.62 62 ARG B C 1
ATOM 1806 O O . ARG B 1 62 ? -3.619 -4.852 0.949 1 96.62 62 ARG B O 1
ATOM 1813 N N . LYS B 1 63 ? -5.836 -5.035 1.114 1 95.5 63 LYS B N 1
ATOM 1814 C CA . LYS B 1 63 ? -6.059 -5.102 -0.327 1 95.5 63 LYS B CA 1
ATOM 1815 C C . LYS B 1 63 ? -5.742 -3.766 -0.996 1 95.5 63 LYS B C 1
ATOM 1817 O O . LYS B 1 63 ? -5.02 -3.723 -1.996 1 95.5 63 LYS B O 1
ATOM 1822 N N . ILE B 1 64 ? -6.188 -2.648 -0.435 1 95.62 64 ILE B N 1
ATOM 1823 C CA . ILE B 1 64 ? -6.09 -1.343 -1.078 1 95.62 64 ILE B CA 1
ATOM 1824 C C . ILE B 1 64 ? -4.625 -0.92 -1.166 1 95.62 64 ILE B C 1
ATOM 1826 O O . ILE B 1 64 ? -4.215 -0.283 -2.139 1 95.62 64 ILE B O 1
ATOM 1830 N N . THR B 1 65 ? -3.834 -1.304 -0.179 1 96.25 65 THR B N 1
ATOM 1831 C CA . THR B 1 65 ? -2.424 -0.932 -0.186 1 96.25 65 THR B CA 1
ATOM 1832 C C . THR B 1 65 ? -1.601 -1.948 -0.971 1 96.25 65 THR B C 1
ATOM 1834 O O . THR B 1 65 ? -0.43 -1.705 -1.274 1 96.25 65 THR B O 1
ATOM 1837 N N . ALA B 1 66 ? -2.238 -3.064 -1.296 1 96.19 66 ALA B N 1
ATOM 1838 C CA . ALA B 1 66 ? -1.521 -4.184 -1.901 1 96.19 66 ALA B CA 1
ATOM 1839 C C . ALA B 1 66 ? -0.31 -4.578 -1.062 1 96.19 66 ALA B C 1
ATOM 1841 O O . ALA B 1 66 ? 0.715 -5.004 -1.6 1 96.19 66 ALA B O 1
ATOM 1842 N N . SER B 1 67 ? -0.361 -4.309 0.226 1 97.62 67 SER B N 1
ATOM 1843 C CA . SER B 1 67 ? 0.648 -4.613 1.235 1 97.62 67 SER B CA 1
ATOM 1844 C C . SER B 1 67 ? 0.036 -5.336 2.43 1 97.62 67 SER B C 1
ATOM 1846 O O . SER B 1 67 ? -0.767 -6.254 2.26 1 97.62 67 SER B O 1
ATOM 1848 N N . MET B 1 68 ? 0.426 -5.012 3.652 1 98.12 68 MET B N 1
ATOM 1849 C CA . MET B 1 68 ? -0.07 -5.824 4.758 1 98.12 68 MET B CA 1
ATOM 1850 C C . MET B 1 68 ? -0.925 -4.988 5.707 1 98.12 68 MET B C 1
ATOM 1852 O O . MET B 1 68 ? -1.638 -5.535 6.551 1 98.12 68 MET B O 1
ATOM 1856 N N . PHE B 1 69 ? -0.825 -3.693 5.586 1 98.31 69 PHE B N 1
ATOM 1857 C CA . PHE B 1 69 ? -1.616 -2.77 6.391 1 98.31 69 PHE B CA 1
ATOM 1858 C C . PHE B 1 69 ? -1.603 -1.374 5.781 1 98.31 69 PHE B C 1
ATOM 1860 O O . PHE B 1 69 ? -0.824 -1.098 4.867 1 98.31 69 PHE B O 1
ATOM 1867 N N . ALA B 1 70 ? -2.482 -0.593 6.223 1 98.25 70 ALA B N 1
ATOM 1868 C CA . ALA B 1 70 ? -2.428 0.83 5.898 1 98.25 70 ALA B CA 1
ATOM 1869 C C . ALA B 1 70 ? -1.904 1.642 7.078 1 98.25 70 ALA B C 1
ATOM 1871 O O . ALA B 1 70 ? -2.266 1.382 8.22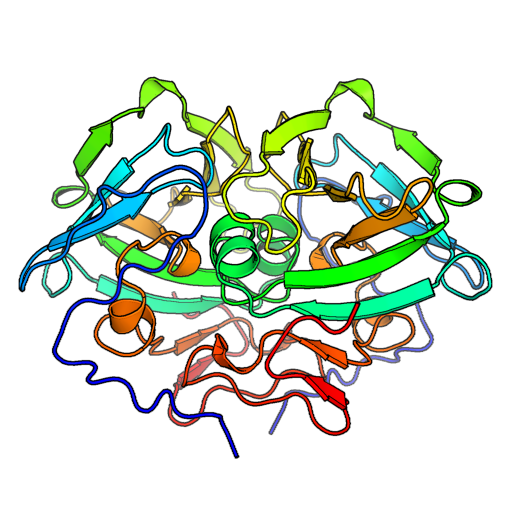7 1 98.25 70 ALA B O 1
ATOM 1872 N N . SER B 1 71 ? -1.003 2.486 6.84 1 98.56 71 SER B N 1
ATOM 1873 C CA . SER B 1 71 ? -0.585 3.523 7.777 1 98.56 71 SER B CA 1
ATOM 1874 C C . SER B 1 71 ? -1.289 4.844 7.492 1 98.56 71 SER B C 1
ATOM 1876 O O . SER B 1 71 ? -1.159 5.398 6.398 1 98.56 71 SER B O 1
ATOM 1878 N N . ASN B 1 72 ? -1.98 5.328 8.477 1 98.56 72 ASN B N 1
ATOM 1879 C CA . ASN B 1 72 ? -2.943 6.395 8.219 1 98.56 72 ASN B CA 1
ATOM 1880 C C . ASN B 1 72 ? -2.777 7.551 9.203 1 98.56 72 ASN B C 1
ATOM 1882 O O . ASN B 1 72 ? -2.217 7.379 10.281 1 98.56 72 ASN B O 1
ATOM 1886 N N . PHE B 1 73 ? -3.287 8.672 8.773 1 98.56 73 PHE B N 1
ATOM 1887 C CA . PHE B 1 73 ? -3.537 9.781 9.688 1 98.56 73 PHE B CA 1
ATOM 1888 C C . PHE B 1 73 ? -4.77 10.57 9.266 1 98.56 73 PHE B C 1
ATOM 1890 O O . PHE B 1 73 ? -5.047 10.711 8.07 1 98.56 73 PHE B O 1
ATOM 1897 N N . THR B 1 74 ? -5.512 11.008 10.234 1 98.25 74 THR B N 1
ATOM 1898 C CA . THR B 1 74 ? -6.75 11.742 10 1 98.25 74 THR B CA 1
ATOM 1899 C C . THR B 1 74 ? -6.547 13.234 10.227 1 98.25 74 THR B C 1
ATOM 1901 O O . THR B 1 74 ? -5.91 13.641 11.203 1 98.25 74 THR B O 1
ATOM 1904 N N . ILE B 1 75 ? -7.051 13.969 9.312 1 98.25 75 ILE B N 1
ATOM 1905 C CA . ILE B 1 75 ? -6.984 15.414 9.469 1 98.25 75 ILE B CA 1
ATOM 1906 C C . ILE B 1 75 ? -8.383 16.016 9.305 1 98.25 75 ILE B C 1
ATOM 1908 O O . ILE B 1 75 ? -9.266 15.383 8.727 1 98.25 75 ILE B O 1
ATOM 1912 N N . ALA B 1 76 ? -8.531 17.219 9.82 1 97.69 76 ALA B N 1
ATOM 1913 C CA . ALA B 1 76 ? -9.727 18.016 9.508 1 97.69 76 ALA B CA 1
ATOM 1914 C C . ALA B 1 76 ? -9.68 18.531 8.078 1 97.69 76 ALA B C 1
ATOM 1916 O O . ALA B 1 76 ? -8.656 19.078 7.641 1 97.69 76 ALA B O 1
ATOM 1917 N N . ASP B 1 77 ? -10.789 18.438 7.383 1 96.69 77 ASP B N 1
ATOM 1918 C CA . ASP B 1 77 ? -10.852 18.844 5.98 1 96.69 77 ASP B CA 1
ATOM 1919 C C . ASP B 1 77 ? -10.5 20.312 5.82 1 96.69 77 ASP B C 1
ATOM 1921 O O . ASP B 1 77 ? -9.961 20.719 4.789 1 96.69 77 ASP B O 1
ATOM 1925 N N . SER B 1 78 ? -10.805 21.062 6.824 1 96.5 78 SER B N 1
ATOM 1926 C CA . SER B 1 78 ? -10.547 22.5 6.777 1 96.5 78 SER B CA 1
ATOM 1927 C C . SER B 1 78 ? -9.055 22.781 6.645 1 96.5 78 SER B C 1
ATOM 1929 O O . SER B 1 78 ? -8.656 23.891 6.289 1 96.5 78 SER B O 1
ATOM 1931 N N . HIS B 1 79 ? -8.211 21.781 6.93 1 97 79 HIS B N 1
ATOM 1932 C CA . HIS B 1 79 ? -6.766 21.969 6.895 1 97 79 HIS B CA 1
ATOM 1933 C C . HIS B 1 79 ? -6.148 21.281 5.68 1 97 79 HIS B C 1
ATOM 1935 O O . HIS B 1 79 ? -4.934 21.344 5.48 1 97 79 HIS B O 1
ATOM 1941 N N . LEU B 1 80 ? -6.941 20.609 4.914 1 97.5 80 LEU B N 1
ATOM 1942 C CA . LEU B 1 80 ? -6.445 19.938 3.717 1 97.5 80 LEU B CA 1
ATOM 1943 C C . LEU B 1 80 ? -6.379 20.906 2.537 1 97.5 80 LEU B C 1
ATOM 1945 O O . LEU B 1 80 ? -7.383 21.531 2.186 1 97.5 80 LEU B O 1
ATOM 1949 N N . LYS B 1 81 ? -5.191 21.031 1.972 1 98.25 81 LYS B N 1
ATOM 1950 C CA . LYS B 1 81 ? -5.004 21.875 0.804 1 98.25 81 LYS B CA 1
ATOM 1951 C C . LYS B 1 81 ? -4.469 21.078 -0.383 1 98.25 81 LYS B C 1
ATOM 1953 O O . LYS B 1 81 ? -3.453 20.391 -0.269 1 98.25 81 LYS B O 1
ATOM 1958 N N . HIS B 1 82 ? -5.133 21.172 -1.503 1 98.56 82 HIS B N 1
ATOM 1959 C CA . HIS B 1 82 ? -4.582 20.641 -2.74 1 98.56 82 HIS B CA 1
ATOM 1960 C C . HIS B 1 82 ? -3.646 21.641 -3.412 1 98.56 82 HIS B C 1
ATOM 1962 O O . HIS B 1 82 ? -4.09 22.688 -3.887 1 98.56 82 HIS B O 1
ATOM 1968 N N . ILE B 1 83 ? -2.393 21.297 -3.461 1 98.62 83 ILE B N 1
ATOM 1969 C CA . ILE B 1 83 ? -1.395 22.156 -4.078 1 98.62 83 ILE B CA 1
ATOM 1970 C C . ILE B 1 83 ? -1.461 22.016 -5.598 1 98.62 83 ILE B C 1
ATOM 1972 O O . ILE B 1 83 ? -1.346 23.016 -6.32 1 98.62 83 ILE B O 1
ATOM 1976 N N . ARG B 1 84 ? -1.674 20.812 -6.113 1 98.5 84 ARG B N 1
ATOM 1977 C CA . ARG B 1 84 ? -1.865 20.562 -7.539 1 98.5 84 ARG B CA 1
ATOM 1978 C C . ARG B 1 84 ? -2.543 19.219 -7.766 1 98.5 84 ARG B C 1
ATOM 1980 O O . ARG B 1 84 ? -2.488 18.328 -6.91 1 98.5 84 ARG B O 1
ATOM 1987 N N . GLY B 1 85 ? -3.18 19.109 -8.867 1 98.5 85 GLY B N 1
ATOM 1988 C CA . GLY B 1 85 ? -3.568 17.828 -9.438 1 98.5 85 GLY B CA 1
ATOM 1989 C C . GLY B 1 85 ? -4.855 17.281 -8.852 1 98.5 85 GLY B C 1
ATOM 1990 O O . GLY B 1 85 ? -5.141 16.078 -8.961 1 98.5 85 GLY B O 1
ATOM 1991 N N . ARG B 1 86 ? -5.562 18.125 -8.141 1 98.44 86 ARG B N 1
ATOM 1992 C CA . ARG B 1 86 ? -6.84 17.641 -7.617 1 98.44 86 ARG B CA 1
ATOM 1993 C C . ARG B 1 86 ? -7.68 17.016 -8.727 1 98.44 86 ARG B C 1
ATOM 1995 O O . ARG B 1 86 ? -8.344 16 -8.508 1 98.44 86 ARG B O 1
ATOM 2002 N N . GLU B 1 87 ? -7.633 17.562 -9.914 1 98.25 87 GLU B N 1
ATOM 2003 C CA . GLU B 1 87 ? -8.414 17.094 -11.055 1 98.25 87 GLU B CA 1
ATOM 2004 C C . GLU B 1 87 ? -7.914 15.734 -11.547 1 98.25 87 GLU B C 1
ATOM 2006 O O . GLU B 1 87 ? -8.602 15.055 -12.312 1 98.25 87 GLU B O 1
ATOM 2011 N N . ASN B 1 88 ? -6.758 15.336 -11.172 1 98.56 88 ASN B N 1
ATOM 2012 C CA . ASN B 1 88 ? -6.168 14.07 -11.586 1 98.56 88 ASN B CA 1
ATOM 2013 C C . ASN B 1 88 ? -6.59 12.93 -10.656 1 98.56 88 ASN B C 1
ATOM 2015 O O . ASN B 1 88 ? -6.324 11.758 -10.945 1 98.56 88 ASN B O 1
ATOM 2019 N N . LEU B 1 89 ? -7.246 13.234 -9.562 1 98.75 89 LEU B N 1
ATOM 2020 C CA . LEU B 1 89 ? -7.711 12.211 -8.633 1 98.75 89 LEU B CA 1
ATOM 2021 C C . LEU B 1 89 ? -8.922 11.477 -9.188 1 98.75 89 LEU B C 1
ATOM 2023 O O . LEU B 1 89 ? -9.828 12.102 -9.75 1 98.75 89 LEU B O 1
ATOM 2027 N N . LYS B 1 90 ? -8.852 10.211 -9.117 1 98.62 90 LYS B N 1
ATOM 2028 C CA . LYS B 1 90 ? -10.016 9.344 -9.336 1 98.62 90 LYS B CA 1
ATOM 2029 C C . LYS B 1 90 ? -10.57 8.828 -8.008 1 98.62 90 LYS B C 1
ATOM 2031 O O . LYS B 1 90 ? -9.859 8.797 -7 1 98.62 90 LYS B O 1
ATOM 2036 N N . VAL B 1 91 ? -11.852 8.516 -8.07 1 98.31 91 VAL B N 1
ATOM 2037 C CA . VAL B 1 91 ? -12.508 8.109 -6.832 1 98.31 91 VAL B CA 1
ATOM 2038 C C . VAL B 1 91 ? -13.18 6.75 -7.023 1 98.31 91 VAL B C 1
ATOM 2040 O O . VAL B 1 91 ? -13.844 6.516 -8.039 1 98.31 91 VAL B O 1
ATOM 2043 N N . PHE B 1 92 ? -12.953 5.875 -6.188 1 98.19 92 PHE B N 1
ATOM 2044 C CA . PHE B 1 92 ? -13.703 4.629 -6.082 1 98.19 92 PHE B CA 1
ATOM 2045 C C . PHE B 1 92 ? -14.375 4.516 -4.715 1 98.19 92 PHE B C 1
ATOM 2047 O O . PHE B 1 92 ? -13.695 4.508 -3.686 1 98.19 92 PHE B O 1
ATOM 2054 N N . SER B 1 93 ? -15.656 4.355 -4.707 1 96.44 93 SER B N 1
ATOM 2055 C CA . SER B 1 93 ? -16.438 4.32 -3.475 1 96.44 93 SER B CA 1
ATOM 2056 C C . SER B 1 93 ? -17.188 2.998 -3.332 1 96.44 93 SER B C 1
ATOM 2058 O O . SER B 1 93 ? -17.656 2.436 -4.324 1 96.44 93 SER B O 1
ATOM 2060 N N . GLN B 1 94 ? -17.25 2.543 -2.1 1 92.38 94 GLN B N 1
ATOM 2061 C CA . GLN B 1 94 ? -18.062 1.361 -1.839 1 92.38 94 GLN B CA 1
ATOM 2062 C C . GLN B 1 94 ? -18.484 1.301 -0.374 1 92.38 94 GLN B C 1
ATOM 2064 O O . GLN B 1 94 ? -17.922 2.002 0.47 1 92.38 94 GLN B O 1
ATOM 2069 N N . SER B 1 95 ? -19.5 0.5 -0.115 1 92.19 95 SER B N 1
ATOM 2070 C CA . SER B 1 95 ? -20 0.32 1.247 1 92.19 95 SER B CA 1
ATOM 2071 C C . SER B 1 95 ? -20.094 -1.158 1.607 1 92.19 95 SER B C 1
ATOM 2073 O O . SER B 1 95 ? -20.422 -1.505 2.744 1 92.19 95 SER B O 1
ATOM 2075 N N . LYS B 1 96 ? -19.781 -2.01 0.777 1 88.62 96 LYS B N 1
ATOM 2076 C CA . LYS B 1 96 ? -20 -3.447 0.916 1 88.62 96 LYS B CA 1
ATOM 2077 C C . LYS B 1 96 ? -19.219 -4.012 2.1 1 88.62 96 LYS B C 1
ATOM 2079 O O . LYS B 1 96 ? -19.719 -4.875 2.822 1 88.62 96 LYS B O 1
ATOM 2084 N N . THR B 1 97 ? -18.031 -3.527 2.336 1 89.25 97 THR B N 1
ATOM 2085 C CA . THR B 1 97 ? -17.141 -4.16 3.299 1 89.25 97 THR B CA 1
ATOM 2086 C C . THR B 1 97 ? -17.047 -3.338 4.582 1 89.25 97 THR B C 1
ATOM 2088 O O . THR B 1 97 ? -16.328 -3.701 5.512 1 89.25 97 THR B O 1
ATOM 2091 N N . ILE B 1 98 ? -17.766 -2.271 4.598 1 84.19 98 ILE B N 1
ATOM 2092 C CA . ILE B 1 98 ? -17.656 -1.366 5.734 1 84.19 98 ILE B CA 1
ATOM 2093 C C . ILE B 1 98 ? -18.562 -1.852 6.867 1 84.19 98 ILE B C 1
ATOM 2095 O O . ILE B 1 98 ? -19.766 -2.029 6.672 1 84.19 98 ILE B O 1
ATOM 2099 N N . ALA B 1 99 ? -18.031 -2.027 7.98 1 79.38 99 ALA B N 1
ATOM 2100 C CA . ALA B 1 99 ? -18.719 -2.623 9.125 1 79.38 99 ALA B CA 1
ATOM 2101 C C . ALA B 1 99 ? -19.984 -1.85 9.469 1 79.38 99 ALA B C 1
ATOM 2103 O O . ALA B 1 99 ? -21 -2.445 9.828 1 79.38 99 ALA B O 1
ATOM 2104 N N . THR B 1 100 ? -19.953 -0.52 9.312 1 79.56 100 THR B N 1
ATOM 2105 C CA . THR B 1 100 ? -21.078 0.319 9.711 1 79.56 100 THR B CA 1
ATOM 2106 C C . THR B 1 100 ? -22.094 0.433 8.578 1 79.56 100 THR B C 1
ATOM 2108 O O . THR B 1 100 ? -23.172 0.999 8.758 1 79.56 100 THR B O 1
ATOM 2111 N N . GLY B 1 101 ? -21.734 -0.048 7.418 1 84.44 101 GLY B N 1
ATOM 2112 C CA . GLY B 1 101 ? -22.609 0.079 6.266 1 84.44 101 GLY B CA 1
ATOM 2113 C C . GLY B 1 101 ? -22.453 1.406 5.547 1 84.44 101 GLY B C 1
ATOM 2114 O O . GLY B 1 101 ? -23.109 1.641 4.523 1 84.44 101 GLY B O 1
ATOM 2115 N N . GLU B 1 102 ? -21.609 2.291 6.066 1 89.81 102 GLU B N 1
ATOM 2116 C CA . GLU B 1 102 ? -21.359 3.592 5.453 1 89.81 102 GLU B CA 1
ATOM 2117 C C . GLU B 1 102 ? -20.422 3.471 4.258 1 89.81 102 GLU B C 1
ATOM 2119 O O . GLU B 1 102 ? -19.875 2.396 3.998 1 89.81 102 GLU B O 1
ATOM 2124 N N . THR B 1 103 ? -20.344 4.562 3.557 1 93.5 103 THR B N 1
ATOM 2125 C CA . THR B 1 103 ? -19.531 4.559 2.348 1 93.5 103 THR B CA 1
ATOM 2126 C C . THR B 1 103 ? -18.109 5.023 2.65 1 93.5 103 THR B C 1
ATOM 2128 O O . THR B 1 103 ? -17.906 5.957 3.432 1 93.5 103 THR B O 1
ATOM 2131 N N . MET B 1 104 ? -17.172 4.363 2.082 1 94.69 104 MET B N 1
ATOM 2132 C CA . MET B 1 104 ? -15.789 4.82 2.047 1 94.69 104 MET B CA 1
ATOM 2133 C C . MET B 1 104 ? -15.352 5.117 0.617 1 94.69 104 MET B C 1
ATOM 2135 O O . MET B 1 104 ? -15.531 4.285 -0.276 1 94.69 104 MET B O 1
ATOM 2139 N N . ALA B 1 105 ? -14.898 6.301 0.412 1 96.88 105 ALA B N 1
ATOM 2140 C CA . ALA B 1 105 ? -14.422 6.734 -0.9 1 96.88 105 ALA B CA 1
ATOM 2141 C C . ALA B 1 105 ? -12.906 6.836 -0.929 1 96.88 105 ALA B C 1
ATOM 2143 O O . ALA B 1 105 ? -12.312 7.578 -0.139 1 96.88 105 ALA B O 1
ATOM 2144 N N . ASN B 1 106 ? -12.289 6.066 -1.821 1 97.88 106 ASN B N 1
ATOM 2145 C CA . ASN B 1 106 ? -10.844 6.117 -2.027 1 97.88 106 ASN B CA 1
ATOM 2146 C C . ASN B 1 106 ? -10.469 7.105 -3.127 1 97.88 106 ASN B C 1
ATOM 2148 O O . ASN B 1 106 ? -10.992 7.027 -4.242 1 97.88 106 ASN B O 1
ATOM 2152 N N . HIS B 1 107 ? -9.664 8.062 -2.803 1 98.62 107 HIS B N 1
ATOM 2153 C CA . HIS B 1 107 ? -9.148 9.023 -3.766 1 98.62 107 HIS B CA 1
ATOM 2154 C C . HIS B 1 107 ? -7.707 8.695 -4.152 1 98.62 107 HIS B C 1
ATOM 2156 O O . HIS B 1 107 ? -6.812 8.727 -3.305 1 98.62 107 HIS B O 1
ATOM 2162 N N . PHE B 1 108 ? -7.465 8.391 -5.461 1 98.75 108 PHE B N 1
ATOM 2163 C CA . PHE B 1 108 ? -6.137 7.969 -5.895 1 98.75 108 PHE B CA 1
ATOM 2164 C C . PHE B 1 108 ? -5.738 8.688 -7.18 1 98.75 108 PHE B C 1
ATOM 2166 O O . PHE B 1 108 ? -6.598 9.133 -7.941 1 98.75 108 PHE B O 1
ATOM 2173 N N . CYS B 1 109 ? -4.465 8.859 -7.383 1 98.81 109 CYS B N 1
ATOM 2174 C CA . CYS B 1 109 ? -3.953 9.508 -8.586 1 98.81 109 CYS B CA 1
ATOM 2175 C C . CYS B 1 109 ? -4.289 8.695 -9.828 1 98.81 109 CYS B C 1
ATOM 2177 O O . CYS B 1 109 ? -3.926 7.523 -9.93 1 98.81 109 CYS B O 1
ATOM 2179 N N . GLY B 1 110 ? -4.898 9.297 -10.789 1 98.69 110 GLY B N 1
ATOM 2180 C CA . GLY B 1 110 ? -5.301 8.625 -12.016 1 98.69 110 GLY B CA 1
ATOM 2181 C C . GLY B 1 110 ? -4.129 8.242 -12.906 1 98.69 110 GLY B C 1
ATOM 2182 O O . GLY B 1 110 ? -4.262 7.406 -13.797 1 98.69 110 GLY B O 1
ATOM 2183 N N . THR B 1 111 ? -3.002 8.844 -12.672 1 98.56 111 THR B N 1
ATOM 2184 C CA . THR B 1 111 ? -1.835 8.633 -13.523 1 98.56 111 THR B CA 1
ATOM 2185 C C . THR B 1 111 ? -0.965 7.508 -12.977 1 98.56 111 THR B C 1
ATOM 2187 O O . THR B 1 111 ? -0.464 6.676 -13.742 1 98.56 111 THR B O 1
ATOM 2190 N N . CYS B 1 112 ? -0.83 7.402 -11.641 1 98.44 112 CYS B N 1
ATOM 2191 C CA . CYS B 1 112 ? 0.13 6.438 -11.117 1 98.44 112 CYS B CA 1
ATOM 2192 C C . CYS B 1 112 ? -0.538 5.477 -10.141 1 98.44 112 CYS B C 1
ATOM 2194 O O . CYS B 1 112 ? 0.093 4.531 -9.664 1 98.44 112 CYS B O 1
ATOM 2196 N N . GLY B 1 113 ? -1.726 5.727 -9.781 1 98.31 113 GLY B N 1
ATOM 2197 C CA . GLY B 1 113 ? -2.482 4.781 -8.977 1 98.31 113 GLY B CA 1
ATOM 2198 C C . GLY B 1 113 ? -2.318 5 -7.484 1 98.31 113 GLY B C 1
ATOM 2199 O O . GLY B 1 113 ? -2.988 4.352 -6.68 1 98.31 113 GLY B O 1
ATOM 2200 N N . THR B 1 114 ? -1.442 5.934 -7.043 1 98.5 114 THR B N 1
ATOM 2201 C CA . THR B 1 114 ? -1.151 6.129 -5.625 1 98.5 114 THR B CA 1
ATOM 2202 C C . THR B 1 114 ? -2.402 6.566 -4.871 1 98.5 114 THR B C 1
ATOM 2204 O O . THR B 1 114 ? -3.072 7.52 -5.273 1 98.5 114 THR B O 1
ATOM 2207 N N . LEU B 1 115 ? -2.752 5.828 -3.828 1 98.44 115 LEU B N 1
ATOM 2208 C CA . LEU B 1 115 ? -3.854 6.191 -2.943 1 98.44 115 LEU B CA 1
ATOM 2209 C C . LEU B 1 115 ? -3.477 7.387 -2.07 1 98.44 115 LEU B C 1
ATOM 2211 O O . LEU B 1 115 ? -2.596 7.281 -1.214 1 98.44 115 LEU B O 1
ATOM 2215 N N . MET B 1 116 ? -4.199 8.461 -2.211 1 98.56 116 MET B N 1
ATOM 2216 C CA . MET B 1 116 ? -3.848 9.695 -1.511 1 98.56 116 MET B CA 1
ATOM 2217 C C . MET B 1 116 ? -4.617 9.805 -0.199 1 98.56 116 MET B C 1
ATOM 2219 O O . MET B 1 116 ? -4.043 10.18 0.828 1 98.56 116 MET B O 1
ATOM 2223 N N . TYR B 1 117 ? -5.852 9.531 -0.214 1 98.19 117 TYR B N 1
ATOM 2224 C CA . TYR B 1 117 ? -6.641 9.586 1.012 1 98.19 117 TYR B CA 1
ATOM 2225 C C . TYR B 1 117 ? -8 8.93 0.816 1 98.19 117 TYR B C 1
ATOM 2227 O O . TYR B 1 117 ? -8.375 8.578 -0.306 1 98.19 117 TYR B O 1
ATOM 2235 N N . ARG B 1 118 ? -8.656 8.672 1.896 1 96.88 118 ARG B N 1
ATOM 2236 C CA . ARG B 1 118 ? -10.008 8.133 1.952 1 96.88 118 ARG B CA 1
ATOM 2237 C C . ARG B 1 118 ? -10.93 9.055 2.748 1 96.88 118 ARG B C 1
ATOM 2239 O O . ARG B 1 118 ? -10.492 9.727 3.684 1 96.88 118 ARG B O 1
ATOM 2246 N N . VAL B 1 119 ? -12.188 9.016 2.309 1 96.25 119 VAL B N 1
ATOM 2247 C CA . VAL B 1 119 ? -13.219 9.781 3.006 1 96.25 119 VAL B CA 1
ATOM 2248 C C . VAL B 1 119 ? -14.398 8.875 3.326 1 96.25 119 VAL B C 1
ATOM 2250 O O . VAL B 1 119 ? -14.938 8.203 2.441 1 96.25 119 VAL B O 1
ATOM 2253 N N . GLY B 1 120 ? -14.711 8.82 4.551 1 93 120 GLY B N 1
ATOM 2254 C CA . GLY B 1 120 ? -15.883 8.07 4.973 1 93 120 GLY B CA 1
ATOM 2255 C C . GLY B 1 120 ? -17.109 8.945 5.188 1 93 120 GLY B C 1
ATOM 2256 O O . GLY B 1 120 ? -16.984 10.07 5.684 1 93 120 GLY B O 1
ATOM 2257 N N . SER B 1 121 ? -18.219 8.406 4.852 1 91.12 121 SER B N 1
ATOM 2258 C CA . SER B 1 121 ? -19.453 9.18 5.016 1 91.12 121 SER B CA 1
ATOM 2259 C C . SER B 1 121 ? -19.812 9.312 6.488 1 91.12 121 SER B C 1
ATOM 2261 O O . SER B 1 121 ? -20.594 10.203 6.859 1 91.12 121 SER B O 1
ATOM 2263 N N . ARG B 1 122 ? -19.328 8.461 7.383 1 85.31 122 ARG B N 1
ATOM 2264 C CA . ARG B 1 122 ? -19.609 8.508 8.82 1 85.31 122 ARG B CA 1
ATOM 2265 C C . ARG B 1 122 ? -18.953 9.734 9.453 1 85.31 122 ARG B C 1
ATOM 2267 O O . ARG B 1 122 ? -19.469 10.273 10.438 1 85.31 122 ARG B O 1
ATOM 2274 N N . PHE B 1 123 ? -17.812 10.102 9.062 1 85.5 123 PHE B N 1
ATOM 2275 C CA . PHE B 1 123 ? -17.078 11.25 9.586 1 85.5 123 PHE B CA 1
ATOM 2276 C C . PHE B 1 123 ? -16.875 12.305 8.5 1 85.5 123 PHE B C 1
ATOM 2278 O O . PHE B 1 123 ? -15.766 12.5 8.016 1 85.5 123 PHE B O 1
ATOM 2285 N N . PRO B 1 124 ? -18.062 13.062 8.555 1 85.25 124 PRO B N 1
ATOM 2286 C CA . PRO B 1 124 ? -17.969 14.102 7.523 1 85.25 124 PRO B CA 1
ATOM 2287 C C . PRO B 1 124 ? -17 15.219 7.898 1 85.25 124 PRO B C 1
ATOM 2289 O O . PRO B 1 124 ? -16.719 15.422 9.086 1 85.25 124 PRO B O 1
ATOM 2292 N N . LYS B 1 125 ? -16.141 15.727 7.141 1 93.75 125 LYS B N 1
ATOM 2293 C CA . LYS B 1 125 ? -15.25 16.875 7.297 1 93.75 125 LYS B CA 1
ATOM 2294 C C . LYS B 1 125 ? -13.828 16.422 7.645 1 93.75 125 LYS B C 1
ATOM 2296 O O . LYS B 1 125 ? -13.023 17.219 8.148 1 93.75 125 LYS B O 1
ATOM 2301 N N . MET B 1 126 ? -13.711 15.117 7.652 1 96.69 126 MET B N 1
ATOM 2302 C CA . MET B 1 126 ? -12.367 14.578 7.887 1 96.69 126 MET B CA 1
ATOM 2303 C C . MET B 1 126 ? -11.891 13.766 6.688 1 96.69 126 MET B C 1
ATOM 2305 O O . MET B 1 126 ? -12.703 13.203 5.953 1 96.69 126 MET B O 1
ATOM 2309 N N . SER B 1 127 ? -10.672 13.727 6.539 1 97.69 127 SER B N 1
ATOM 2310 C CA . SER B 1 127 ? -10.023 12.891 5.535 1 97.69 127 SER B CA 1
ATOM 2311 C C . SER B 1 127 ? -8.961 11.992 6.164 1 97.69 127 SER B C 1
ATOM 2313 O O . SER B 1 127 ? -8.234 12.422 7.066 1 97.69 127 SER B O 1
ATOM 2315 N N . ILE B 1 128 ? -8.891 10.781 5.738 1 97.94 128 ILE B N 1
ATOM 2316 C CA . ILE B 1 128 ? -7.883 9.828 6.188 1 97.94 128 ILE B CA 1
ATOM 2317 C C . ILE B 1 128 ? -6.777 9.719 5.141 1 97.94 128 ILE B C 1
ATOM 2319 O O . ILE B 1 128 ? -6.965 9.094 4.098 1 97.94 128 ILE B O 1
ATOM 2323 N N . LEU B 1 129 ? -5.68 10.305 5.422 1 98.62 129 LEU B N 1
ATOM 2324 C CA . LEU B 1 129 ? -4.539 10.312 4.512 1 98.62 129 LEU B CA 1
ATOM 2325 C C . LEU B 1 129 ? -3.607 9.141 4.797 1 98.62 129 LEU B C 1
ATOM 2327 O O . LEU B 1 129 ? -3.803 8.406 5.77 1 98.62 129 LEU B O 1
ATOM 2331 N N . ARG B 1 130 ? -2.662 8.938 3.9 1 98.69 130 ARG B N 1
ATOM 2332 C CA . ARG B 1 130 ? -1.723 7.82 3.971 1 98.69 130 ARG B CA 1
ATOM 2333 C C . ARG B 1 130 ? -0.317 8.305 4.309 1 98.69 130 ARG B C 1
ATOM 2335 O O . ARG B 1 130 ? 0.249 9.133 3.586 1 98.69 130 ARG B O 1
ATOM 2342 N N . ILE B 1 131 ? 0.289 7.777 5.316 1 98.75 131 ILE B N 1
ATOM 2343 C CA . ILE B 1 131 ? 1.584 8.227 5.809 1 98.75 131 ILE B CA 1
ATOM 2344 C C . ILE B 1 131 ? 2.65 8.016 4.738 1 98.75 131 ILE B C 1
ATOM 2346 O O . ILE B 1 131 ? 3.547 8.844 4.57 1 98.75 131 ILE B O 1
ATOM 2350 N N . GLY B 1 132 ? 2.518 6.965 3.967 1 98.25 132 GLY B N 1
ATOM 2351 C CA . GLY B 1 132 ? 3.516 6.629 2.965 1 98.25 132 GLY B CA 1
ATOM 2352 C C . GLY B 1 132 ? 3.666 7.688 1.891 1 98.25 132 GLY B C 1
ATOM 2353 O O . GLY B 1 132 ? 4.691 7.746 1.205 1 98.25 132 GLY B O 1
ATOM 2354 N N . THR B 1 133 ? 2.676 8.531 1.694 1 98.44 133 THR B N 1
ATOM 2355 C CA . THR B 1 133 ? 2.701 9.523 0.625 1 98.44 133 THR B CA 1
ATOM 2356 C C . THR B 1 133 ? 3.369 10.812 1.098 1 98.44 133 THR B C 1
ATOM 2358 O O . THR B 1 133 ? 3.652 11.703 0.294 1 98.44 133 THR B O 1
ATOM 2361 N N . VAL B 1 134 ? 3.648 10.906 2.383 1 98.75 134 VAL B N 1
ATOM 2362 C CA . VAL B 1 134 ? 4.215 12.125 2.957 1 98.75 134 VAL B CA 1
ATOM 2363 C C . VAL B 1 134 ? 5.66 12.289 2.5 1 98.75 134 VAL B C 1
ATOM 2365 O O . VAL B 1 134 ? 6.441 11.336 2.543 1 98.75 134 VAL B O 1
ATOM 2368 N N . ASP B 1 135 ? 5.977 13.469 2.092 1 98.44 135 ASP B N 1
ATOM 2369 C CA . ASP B 1 135 ? 7.246 13.711 1.412 1 98.44 135 ASP B CA 1
ATOM 2370 C C . ASP B 1 135 ? 8.406 13.695 2.4 1 98.44 135 ASP B C 1
ATOM 2372 O O . ASP B 1 135 ? 9.492 13.195 2.084 1 98.44 135 ASP B O 1
ATOM 2376 N N . ASP B 1 136 ? 8.227 14.32 3.529 1 98.06 136 ASP B N 1
ATOM 2377 C CA . ASP B 1 136 ? 9.25 14.305 4.574 1 98.06 136 ASP B CA 1
ATOM 2378 C C . ASP B 1 136 ? 9.211 12.992 5.352 1 98.06 136 ASP B C 1
ATOM 2380 O O . ASP B 1 136 ? 8.352 12.797 6.219 1 98.06 136 ASP B O 1
ATOM 2384 N N . PHE B 1 137 ? 10.148 12.125 5.129 1 97.12 137 PHE B N 1
ATOM 2385 C CA . PHE B 1 137 ? 10.133 10.773 5.676 1 97.12 137 PHE B CA 1
ATOM 2386 C C . PHE B 1 137 ? 10.352 10.797 7.184 1 97.12 137 PHE B C 1
ATOM 2388 O O . PHE B 1 137 ? 9.945 9.875 7.895 1 97.12 137 PHE B O 1
ATOM 2395 N N . HIS B 1 138 ? 11.008 11.82 7.734 1 97.06 138 HIS B N 1
ATOM 2396 C CA . HIS B 1 138 ? 11.211 11.883 9.18 1 97.06 138 HIS B CA 1
ATOM 2397 C C . HIS B 1 138 ? 9.883 12.047 9.914 1 97.06 138 HIS B C 1
ATOM 2399 O O . HIS B 1 138 ? 9.742 11.594 11.047 1 97.06 138 HIS B O 1
ATOM 2405 N N . LEU B 1 139 ? 8.906 12.648 9.242 1 98 139 LEU B N 1
ATOM 2406 C CA . LEU B 1 139 ? 7.594 12.789 9.859 1 98 139 LEU B CA 1
ATOM 2407 C C . LEU B 1 139 ? 6.945 11.422 10.078 1 98 139 LEU B C 1
ATOM 2409 O O . LEU B 1 139 ? 6.137 11.25 10.992 1 98 139 LEU B O 1
ATOM 2413 N N . HIS B 1 140 ? 7.266 10.422 9.227 1 98.12 140 HIS B N 1
ATOM 2414 C CA . HIS B 1 140 ? 6.727 9.07 9.367 1 98.12 140 HIS B CA 1
ATOM 2415 C C . HIS B 1 140 ? 7.055 8.477 10.734 1 98.12 140 HIS B C 1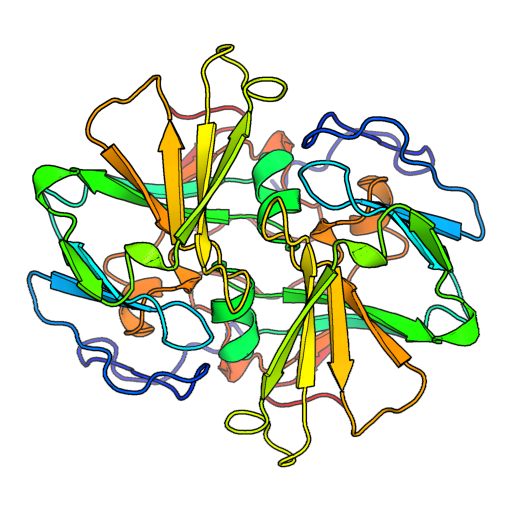
ATOM 2417 O O . HIS B 1 140 ? 6.328 7.617 11.234 1 98.12 140 HIS B O 1
ATOM 2423 N N . GLU B 1 141 ? 8.117 8.953 11.359 1 96.44 141 GLU B N 1
ATOM 2424 C CA . GLU B 1 141 ? 8.633 8.359 12.586 1 96.44 141 GLU B CA 1
ATOM 2425 C C . GLU B 1 141 ? 8.43 9.297 13.781 1 96.44 141 GLU B C 1
ATOM 2427 O O . GLU B 1 141 ? 8.656 8.906 14.93 1 96.44 141 GLU B O 1
ATOM 2432 N N . THR B 1 142 ? 8.055 10.555 13.516 1 96.25 142 THR B N 1
ATOM 2433 C CA . THR B 1 142 ? 7.914 11.555 14.57 1 96.25 142 THR B CA 1
ATOM 2434 C C . THR B 1 142 ? 6.461 11.992 14.711 1 96.25 142 THR B C 1
ATOM 2436 O O . THR B 1 142 ? 5.637 11.258 15.266 1 96.25 142 THR B O 1
ATOM 2439 N N . LYS B 1 143 ? 6.078 13 13.984 1 97.12 143 LYS B N 1
ATOM 2440 C CA . LYS B 1 143 ? 4.75 13.578 14.156 1 97.12 143 LYS B CA 1
ATOM 2441 C C . LYS B 1 143 ? 3.664 12.609 13.695 1 97.12 143 LYS B C 1
ATOM 2443 O O . LYS B 1 143 ? 2.543 12.641 14.203 1 97.12 143 LYS B O 1
ATOM 2448 N N . LEU B 1 144 ? 4.023 11.758 12.766 1 98.25 144 LEU B N 1
ATOM 2449 C CA . LEU B 1 144 ? 3.006 10.891 12.18 1 98.25 144 LEU B CA 1
ATOM 2450 C C . LEU B 1 144 ? 3.188 9.453 12.633 1 98.25 144 LEU B C 1
ATOM 2452 O O . LEU B 1 144 ? 2.566 8.539 12.086 1 98.25 144 LEU B O 1
ATOM 2456 N N . ARG B 1 145 ? 4.09 9.234 13.594 1 98.12 145 ARG B N 1
ATOM 2457 C CA . ARG B 1 145 ? 4.156 7.895 14.18 1 98.12 145 ARG B CA 1
ATOM 2458 C C . ARG B 1 145 ? 2.777 7.426 14.633 1 98.12 145 ARG B C 1
ATOM 2460 O O . ARG B 1 145 ? 2.064 8.148 15.328 1 98.12 145 ARG B O 1
ATOM 2467 N N . PRO B 1 146 ? 2.377 6.18 14.234 1 98.38 146 PRO B N 1
ATOM 2468 C CA . PRO B 1 146 ? 1.051 5.699 14.633 1 98.38 146 PRO B CA 1
ATOM 2469 C C . PRO B 1 146 ? 0.897 5.578 16.156 1 98.38 146 PRO B C 1
ATOM 2471 O O . PRO B 1 146 ? 1.836 5.172 16.844 1 98.38 146 PRO B O 1
ATOM 2474 N N . GLY B 1 147 ? -0.326 5.949 16.594 1 97.88 147 GLY B N 1
ATOM 2475 C CA . GLY B 1 147 ? -0.618 5.855 18.016 1 97.88 147 GLY B CA 1
ATOM 2476 C C . GLY B 1 147 ? -1.529 4.691 18.359 1 97.88 147 GLY B C 1
ATOM 2477 O O . GLY B 1 147 ? -1.688 4.348 19.531 1 97.88 147 GLY B O 1
ATOM 2478 N N . ARG B 1 148 ? -2.115 4.098 17.344 1 98.06 148 ARG B N 1
ATOM 2479 C CA . ARG B 1 148 ? -3.029 2.973 17.531 1 98.06 148 ARG B CA 1
ATOM 2480 C C . ARG B 1 148 ? -2.934 1.991 16.375 1 98.06 148 ARG B C 1
ATOM 2482 O O . ARG B 1 148 ? -2.623 2.383 15.242 1 98.06 148 ARG B O 1
ATOM 2489 N N . GLU B 1 149 ? -3.131 0.758 16.625 1 98.31 149 GLU B N 1
ATOM 2490 C CA . GLU B 1 149 ? -3.383 -0.294 15.656 1 98.31 149 GLU B CA 1
ATOM 2491 C C . GLU B 1 149 ? -4.801 -0.845 15.789 1 98.31 149 GLU B C 1
ATOM 2493 O O . GLU B 1 149 ? -5.211 -1.259 16.875 1 98.31 149 GLU B O 1
ATOM 2498 N N . GLN B 1 150 ? -5.488 -0.796 14.758 1 97.69 150 GLN B N 1
ATOM 2499 C CA . GLN B 1 150 ? -6.848 -1.327 14.812 1 97.69 150 GLN B CA 1
ATOM 2500 C C . GLN B 1 150 ? -7.004 -2.537 13.898 1 97.69 150 GLN B C 1
ATOM 2502 O O . GLN B 1 150 ? -6.191 -2.744 12.992 1 97.69 150 GLN B O 1
ATOM 2507 N N . PHE B 1 151 ? -8.078 -3.383 14.188 1 96.88 151 PHE B N 1
ATOM 2508 C CA . PHE B 1 151 ? -8.336 -4.633 13.484 1 96.88 151 PHE B CA 1
ATOM 2509 C C . PHE B 1 151 ? -7.125 -5.555 13.555 1 96.88 151 PHE B C 1
ATOM 2511 O O . PHE B 1 151 ? -6.738 -6.16 12.555 1 96.88 151 PHE B O 1
ATOM 2518 N N . THR B 1 152 ? -6.57 -5.621 14.742 1 97.44 152 THR B N 1
ATOM 2519 C CA . THR B 1 152 ? -5.359 -6.414 14.922 1 97.44 152 THR B CA 1
ATOM 2520 C C . THR B 1 152 ? -5.648 -7.898 14.727 1 97.44 152 THR B C 1
ATOM 2522 O O . THR B 1 152 ? -4.73 -8.695 14.516 1 97.44 152 THR B O 1
ATOM 2525 N N . ASN B 1 153 ? -6.91 -8.281 14.812 1 94.44 153 ASN B N 1
ATOM 2526 C CA . ASN B 1 153 ? -7.301 -9.656 14.516 1 94.44 153 ASN B CA 1
ATOM 2527 C C . ASN B 1 153 ? -7.02 -10.016 13.062 1 94.44 153 ASN B C 1
ATOM 2529 O O . ASN B 1 153 ? -7.012 -11.195 12.703 1 94.44 153 ASN B O 1
ATOM 2533 N N . GLY B 1 154 ? -6.789 -9.023 12.195 1 95.5 154 GLY B N 1
ATOM 2534 C CA . GLY B 1 154 ? -6.477 -9.25 10.797 1 95.5 154 GLY B CA 1
ATOM 2535 C C . GLY B 1 154 ? -5.004 -9.07 10.477 1 95.5 154 GLY B C 1
ATOM 2536 O O . GLY B 1 154 ? -4.605 -9.133 9.312 1 95.5 154 GLY B O 1
ATOM 2537 N N . ARG B 1 155 ? -4.195 -8.805 11.516 1 97 155 ARG B N 1
ATOM 2538 C CA . ARG B 1 155 ? -2.764 -8.617 11.297 1 97 155 ARG B CA 1
ATOM 2539 C C . ARG B 1 155 ? -2.121 -9.898 10.766 1 97 155 ARG B C 1
ATOM 2541 O O . ARG B 1 155 ? -2.385 -10.992 11.273 1 97 155 ARG B O 1
ATOM 2548 N N . VAL B 1 156 ? -1.336 -9.805 9.711 1 97.12 156 VAL B N 1
ATOM 2549 C CA . VAL B 1 156 ? -0.644 -10.984 9.188 1 97.12 156 VAL B CA 1
ATOM 2550 C C . VAL B 1 156 ? 0.268 -11.562 10.258 1 97.12 156 VAL B C 1
ATOM 2552 O O . VAL B 1 156 ? 0.877 -10.828 11.039 1 97.12 156 VAL B O 1
ATOM 2555 N N . GLY B 1 157 ? 0.483 -12.75 10.281 1 95.75 157 GLY B N 1
ATOM 2556 C CA . GLY B 1 157 ? 1.098 -13.469 11.383 1 95.75 157 GLY B CA 1
ATOM 2557 C C . GLY B 1 157 ? 2.57 -13.156 11.555 1 95.75 157 GLY B C 1
ATOM 2558 O O . GLY B 1 157 ? 3.105 -13.242 12.664 1 95.75 157 GLY B O 1
ATOM 2559 N N . TRP B 1 158 ? 3.262 -12.789 10.531 1 97 158 TRP B N 1
ATOM 2560 C CA . TRP B 1 158 ? 4.707 -12.594 10.617 1 97 158 TRP B CA 1
ATOM 2561 C C . TRP B 1 158 ? 5.039 -11.148 10.953 1 97 158 TRP B C 1
ATOM 2563 O O . TRP B 1 158 ? 6.215 -10.781 11.039 1 97 158 TRP B O 1
ATOM 2573 N N . LEU B 1 159 ? 4.07 -10.289 11.023 1 96.75 159 LEU B N 1
ATOM 2574 C CA . LEU B 1 159 ? 4.254 -8.891 11.406 1 96.75 159 LEU B CA 1
ATOM 2575 C C . LEU B 1 159 ? 3.99 -8.695 12.891 1 96.75 159 LEU B C 1
ATOM 2577 O O . LEU B 1 159 ? 2.932 -9.07 13.398 1 96.75 159 LEU B O 1
ATOM 2581 N N . LYS B 1 160 ? 4.91 -8.039 13.578 1 95.44 160 LYS B N 1
ATOM 2582 C CA . LYS B 1 160 ? 4.77 -7.789 15.008 1 95.44 160 LYS B CA 1
ATOM 2583 C C . LYS B 1 160 ? 4.102 -6.445 15.273 1 95.44 160 LYS B C 1
ATOM 2585 O O . LYS B 1 160 ? 4.156 -5.543 14.438 1 95.44 160 LYS B O 1
ATOM 2590 N N . GLU B 1 161 ? 3.494 -6.375 16.391 1 96.75 161 GLU B N 1
ATOM 2591 C CA . GLU B 1 161 ? 2.91 -5.109 16.812 1 96.75 161 GLU B CA 1
ATOM 2592 C C . GLU B 1 161 ? 3.98 -4.031 16.969 1 96.75 161 GLU B C 1
ATOM 2594 O O . GLU B 1 161 ? 5.145 -4.34 17.219 1 96.75 161 GLU B O 1
ATOM 2599 N N . VAL B 1 162 ? 3.545 -2.826 16.766 1 96.69 162 VAL B N 1
ATOM 2600 C CA . VAL B 1 162 ? 4.43 -1.695 17.031 1 96.69 162 VAL B CA 1
ATOM 2601 C C . VAL B 1 162 ? 4.531 -1.466 18.547 1 96.69 162 VAL B C 1
ATOM 2603 O O . VAL B 1 162 ? 3.514 -1.35 19.234 1 96.69 162 VAL B O 1
ATOM 2606 N N . GLU B 1 163 ? 5.719 -1.397 19.016 1 96.25 163 GLU B N 1
ATOM 2607 C CA . GLU B 1 163 ? 5.953 -1.253 20.453 1 96.25 163 GLU B CA 1
ATOM 2608 C C . GLU B 1 163 ? 5.324 0.03 20.984 1 96.25 163 GLU B C 1
ATOM 2610 O O . GLU B 1 163 ? 5.492 1.102 20.406 1 96.25 163 GLU B O 1
ATOM 2615 N N . GLY B 1 164 ? 4.598 -0.091 22.031 1 96.44 164 GLY B N 1
ATOM 2616 C CA . GLY B 1 164 ? 4.074 1.07 22.734 1 96.44 164 GLY B CA 1
ATOM 2617 C C . GLY B 1 164 ? 2.791 1.604 22.109 1 96.44 164 GLY B C 1
ATOM 2618 O O . GLY B 1 164 ? 2.283 2.646 22.531 1 96.44 164 GLY B O 1
ATOM 2619 N N . VAL B 1 165 ? 2.281 0.996 21.125 1 97.19 165 VAL B N 1
ATOM 2620 C CA . VAL B 1 165 ? 1.104 1.49 20.422 1 97.19 165 VAL B CA 1
ATOM 2621 C C . VAL B 1 165 ? -0.138 0.739 20.891 1 97.19 165 VAL B C 1
ATOM 2623 O O . VAL B 1 165 ? -0.105 -0.481 21.062 1 97.19 165 VAL B O 1
ATOM 2626 N N . LYS B 1 166 ? -1.268 1.489 21.141 1 97.75 166 LYS B N 1
ATOM 2627 C CA . LYS B 1 166 ? -2.525 0.893 21.594 1 97.75 166 LYS B CA 1
ATOM 2628 C C . LYS B 1 166 ? -3.053 -0.101 20.562 1 97.75 166 LYS B C 1
ATOM 2630 O O . LYS B 1 166 ? -2.99 0.153 19.359 1 97.75 166 LYS B O 1
ATOM 2635 N N . GLN B 1 167 ? -3.574 -1.238 21.047 1 97.88 167 GLN B N 1
ATOM 2636 C CA . GLN B 1 167 ? -4.055 -2.309 20.172 1 97.88 167 GLN B CA 1
ATOM 2637 C C . GLN B 1 167 ? -5.57 -2.457 20.266 1 97.88 167 GLN B C 1
ATOM 2639 O O . GLN B 1 167 ? -6.129 -2.5 21.375 1 97.88 167 GLN B O 1
ATOM 2644 N N . PHE B 1 168 ? -6.223 -2.494 19.156 1 97.25 168 PHE B N 1
ATOM 2645 C CA . PHE B 1 168 ? -7.66 -2.74 19.078 1 97.25 168 PHE B CA 1
ATOM 2646 C C . PHE B 1 168 ? -7.961 -3.904 18.141 1 97.25 168 PHE B C 1
ATOM 2648 O O . PHE B 1 168 ? -7.602 -3.867 16.953 1 97.25 168 PHE B O 1
ATOM 2655 N N . GLU B 1 169 ? -8.625 -4.941 18.547 1 95.19 169 GLU B N 1
ATOM 2656 C CA . GLU B 1 169 ? -8.93 -6.109 17.719 1 95.19 169 GLU B CA 1
ATOM 2657 C C . GLU B 1 169 ? -9.938 -5.766 16.641 1 95.19 169 GLU B C 1
ATOM 2659 O O . GLU B 1 169 ? -9.961 -6.402 15.578 1 95.19 169 GLU B O 1
ATOM 2664 N N . GLU B 1 170 ? -10.773 -4.797 16.953 1 92.81 170 GLU B N 1
ATOM 2665 C CA . GLU B 1 170 ? -11.758 -4.285 16 1 92.81 170 GLU B CA 1
ATOM 2666 C C . GLU B 1 170 ? -11.562 -2.793 15.758 1 92.81 170 GLU B C 1
ATOM 2668 O O . GLU B 1 170 ? -10.5 -2.244 16.047 1 92.81 170 GLU B O 1
ATOM 2673 N N . GLY B 1 171 ? -12.547 -2.16 15.125 1 91.12 171 GLY B N 1
ATOM 2674 C CA . GLY B 1 171 ? -12.438 -0.739 14.836 1 91.12 171 GLY B CA 1
ATOM 2675 C C . GLY B 1 171 ? -12.289 0.111 16.078 1 91.12 171 GLY B C 1
ATOM 2676 O O . GLY B 1 171 ? -12.953 -0.131 17.094 1 91.12 171 GLY B O 1
ATOM 2677 N N . ALA B 1 172 ? -11.414 1.058 15.984 1 86.81 172 ALA B N 1
ATOM 2678 C CA . ALA B 1 172 ? -11.133 1.913 17.125 1 86.81 172 ALA B CA 1
ATOM 2679 C C . ALA B 1 172 ? -12.008 3.164 17.109 1 86.81 172 ALA B C 1
ATOM 2681 O O . ALA B 1 172 ? -12 3.949 18.062 1 86.81 172 ALA B O 1
ATOM 2682 N N . PHE B 1 173 ? -12.625 3.326 15.945 1 82.44 173 PHE B N 1
ATOM 2683 C CA . PHE B 1 173 ? -13.406 4.551 15.805 1 82.44 173 PHE B CA 1
ATOM 2684 C C . PHE B 1 173 ? -14.859 4.23 15.477 1 82.44 173 PHE B C 1
ATOM 2686 O O . PHE B 1 173 ? -15.148 3.201 14.867 1 82.44 173 PHE B O 1
#

Radius of gyration: 18.46 Å; Cα contacts (8 Å, |Δi|>4): 922; chains: 2; bounding box: 44×50×43 Å

Solvent-accessible surface area (backbone atoms only — not comparable to full-atom values): 17552 Å² total; per-residue (Å²): 125,75,55,62,70,87,63,72,66,92,43,89,36,72,70,81,36,48,61,45,84,78,64,50,70,60,88,58,35,33,26,32,38,40,38,64,38,63,32,31,33,36,39,44,55,40,71,85,33,35,67,49,33,27,34,35,16,39,55,48,35,12,28,56,26,15,14,67,33,29,33,30,33,32,30,35,42,92,47,57,40,74,76,38,37,67,86,46,48,38,71,37,71,50,32,87,69,38,91,86,58,44,42,40,33,40,34,17,36,67,70,58,22,17,54,53,35,33,37,41,66,83,48,74,63,38,36,39,32,27,50,22,24,35,34,38,53,39,40,54,63,52,75,47,36,55,53,32,35,21,17,43,68,51,38,55,70,70,58,74,81,47,82,94,38,48,81,27,61,44,80,83,120,125,73,57,61,68,86,64,70,67,92,44,89,36,72,68,80,36,48,61,45,85,79,64,48,70,60,87,58,35,32,25,33,40,39,35,64,40,62,31,31,34,35,37,44,55,40,72,86,32,34,67,50,30,27,34,36,16,38,54,48,35,12,29,56,26,15,15,66,34,30,33,32,32,32,30,35,43,92,47,57,40,72,75,37,36,67,85,45,47,39,70,34,70,51,32,88,69,37,91,85,59,43,43,39,33,39,35,17,35,67,68,58,24,18,53,53,34,35,37,41,67,82,47,74,63,36,35,38,32,27,51,22,24,35,35,38,54,38,38,54,64,52,75,46,36,57,53,32,34,21,17,41,70,51,39,54,70,69,58,74,78,47,82,92,38,48,79,28,61,44,79,80,119

Nearest PDB structures (foldseek):
  8ajq-assembly2_C  TM=8.563E-01  e=5.904E-09  Pseudomonas aeruginosa PAO1
  3fac-assembly6_F  TM=7.949E-01  e=1.635E-06  Cereibacter sphaeroides 2.4.1
  1xa8-assembly1_A  TM=6.347E-01  e=2.192E-06  Paracoccus denitrificans
  6r0v-assembly3_C  TM=6.204E-01  e=1.071E-02  Magnetospirillum gryphiswaldense MSR-1
  8veh-assembly4_D  TM=2.665E-01  e=2.966E+00  Rickettsia bellii RML369-C

pLDDT: mean 94.03, std 10.0, range [31.08, 98.81]

Secondary structure (DSSP, 8-state):
------S-TTS------SS-----B-SSEEEEE-SSSS-EEEEESSTTTEEEEEEE-SHHHHHHHTSS-EEEEEEEGGG-EEEE-GGGEEEEEE-TT-TTS--EEEEEETTT--EEEEEETTSTTEEEEEGGGBS-GGGGTTTT---EEE-GGG--TTPPPPTT-EE-SS---/------S-TTS------SS-----B-SSEEEEE-SSSS-EEEEESSTTTEEEEEEE-SHHHHHHHTSS-EEEEEEEGGG-EEEE-GGGEEEEEE-TT-TTS--EEEEEETTT--EEEEEETTSTTEEEEEGGGBS-GGGGTTTT---EEE-GGG--TTPPPPTT-EE-SS---